Protein AF-A0A6V7U7X3-F1 (afdb_monomer)

Sequence (194 aa):
MLEFFYTGMVSDDKMQSHVDDIFAISHKYQVEVLKCLCERFMCSNIDDESMVKCCEIINLYGAPTLEKGEVIISDATPECVRAMLEFFYSGMVSDDKMKIHVYDIFAIAHKYQVEMLKYLCERFMSRNIDDKNIIKCCGIIDLYGTTTLEKACINYIQANRRNFLKSKEWKKIKNNYSSLVPRFLEPIIERLNK

InterPro domains:
  IPR000210 BTB/POZ domain [PF00651] (1-45)
  IPR000210 BTB/POZ domain [PF00651] (70-128)
  IPR011333 SKP1/BTB/POZ domain superfamily [G3DSA:3.30.710.10] (1-64)
  IPR011333 SKP1/BTB/POZ domain superfamily [G3DSA:3.30.710.10] (65-130)
  IPR011333 SKP1/BTB/POZ domain superfamily [SSF54695] (1-46)
  IPR011333 SKP1/BTB/POZ domain superfamily [SSF54695] (67-129)

Mean predicted aligned error: 11.1 Å

Solvent-accessible surface area (backbone atoms only — not comparable to full-atom values): 11168 Å² total; per-residue (Å²): 107,71,57,36,76,75,69,74,5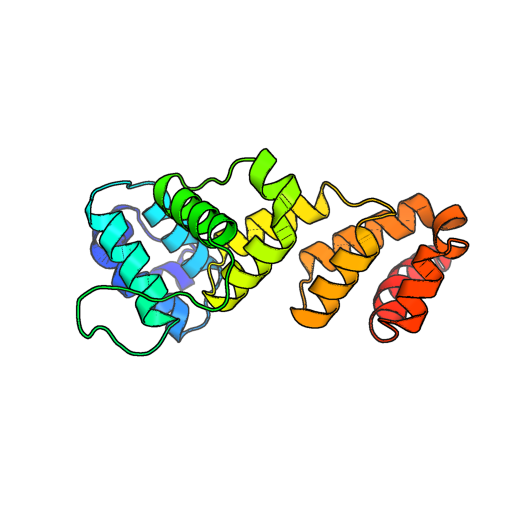0,78,59,68,73,55,45,77,75,36,38,66,62,52,34,54,50,20,60,76,68,68,36,62,70,56,34,36,50,38,53,52,51,51,25,69,57,75,48,85,64,46,58,52,52,53,50,47,52,51,51,74,62,48,84,85,66,75,86,80,84,55,85,87,72,85,89,56,55,71,69,40,54,50,46,53,50,42,24,54,64,60,59,46,66,59,65,71,55,43,74,77,38,32,69,59,39,30,52,50,19,58,67,60,59,37,58,56,56,30,51,51,34,41,53,52,51,47,73,65,71,42,85,84,47,47,61,56,52,50,51,49,32,72,75,68,64,42,66,69,41,47,54,36,50,38,53,52,47,64,77,42,39,86,60,44,72,72,35,72,58,44,54,49,41,50,72,76,38,56,82,50,47,59,71,51,43,51,68,53,52,58,64,70,79,105

Nearest PDB structures (foldseek):
  4j8z-assembly1_A  TM=8.791E-01  e=8.495E-05  Homo sapiens
  8dwv-assembly1_E  TM=8.719E-01  e=8.495E-05  Homo sapiens
  8dwu-assembly1_J  TM=8.546E-01  e=1.380E-04  Homo sapiens
  8dws-assembly1_A  TM=8.492E-01  e=1.758E-04  Homo sapiens
  8dws-assembly1_D  TM=8.682E-01  e=4.013E-02  Homo sapiens

pLDDT: mean 75.08, std 12.52, range [38.53, 90.0]

Radius of gyration: 19.56 Å; Cα contacts (8 Å, |Δi|>4): 161; chains: 1; bounding box: 47×33×60 Å

Secondary structure (DSSP, 8-state):
-HHHHHHS---HHHHHHHHHHHHHHHHHTT-HHHHHHHHHHHHHS-STHHHHHHHHHHHHHS-S--SSS-----SS-HHHHHHHHHHHHHS---HHHHHHHHHHHHHHHHHTT-HHHHHHHHHHHHHS--TTTHHHHHHHHHHH--HHHHHHHHHHHHHHHHHHTTSHHHHHHHHH-TTHHHHHHHHHHHHH--

Organism: Meloidogyne enterolobii (NCBI:txid390850)

Foldseek 3Di:
DVCCVVPVDDDLVCLVPCLVVQCVVCVVVVVLSSNLVSLVSQLVPQDPCLVVVVVVLLPVLDDDDPPPSDDDDPPADPLLVVQVVVCSRHVDGDPVSLVVCLLRNLVVCVSSVVSSSVVVSLVSCLVDDDLVCLLVLLVCCVVPVDPSNLVSSLVVCLVVVVPNCVDVSVVSCCVVPVVSVCVSCVVVVVVVVD

Structure (mmCIF, N/CA/C/O backbone):
data_AF-A0A6V7U7X3-F1
#
_entry.id   AF-A0A6V7U7X3-F1
#
loop_
_atom_site.group_PDB
_atom_site.id
_atom_site.type_symbol
_atom_site.label_atom_id
_atom_site.label_alt_id
_atom_site.label_comp_id
_atom_site.label_asym_id
_atom_site.label_entity_id
_atom_site.label_seq_id
_atom_site.pdbx_PDB_ins_code
_atom_site.Cartn_x
_atom_site.Cartn_y
_atom_site.Cartn_z
_atom_site.occupancy
_atom_site.B_iso_or_equiv
_atom_site.auth_seq_id
_atom_site.auth_comp_id
_atom_site.auth_asym_id
_atom_site.auth_atom_id
_atom_site.pdbx_PDB_model_num
ATOM 1 N N . MET A 1 1 ? -25.555 8.486 7.785 1.00 63.69 1 MET A N 1
ATOM 2 C CA . MET A 1 1 ? -25.329 7.807 6.486 1.00 63.69 1 MET A CA 1
ATOM 3 C C . MET A 1 1 ? -26.019 8.527 5.324 1.00 63.69 1 MET A C 1
ATOM 5 O O . MET A 1 1 ? -25.303 8.970 4.442 1.00 63.69 1 MET A O 1
ATOM 9 N N . LEU A 1 2 ? -27.350 8.725 5.331 1.00 64.38 2 LEU A N 1
ATOM 10 C CA . LEU A 1 2 ? -28.036 9.522 4.291 1.00 64.38 2 LEU A CA 1
ATOM 11 C C . LEU A 1 2 ? -27.421 10.918 4.130 1.00 64.38 2 LEU A C 1
ATOM 13 O O . LEU A 1 2 ? -27.088 11.314 3.026 1.00 64.38 2 LEU A O 1
ATOM 17 N N . GLU A 1 3 ? -27.187 11.617 5.238 1.00 69.12 3 GLU A N 1
ATOM 18 C CA . GLU A 1 3 ? -26.517 12.920 5.235 1.00 69.12 3 GLU A CA 1
ATOM 19 C C . GLU A 1 3 ? -25.160 12.889 4.524 1.00 69.12 3 GLU A C 1
ATOM 21 O O . GLU A 1 3 ? -24.972 13.661 3.600 1.00 69.12 3 GLU A O 1
ATOM 26 N N . PHE A 1 4 ? -24.280 11.933 4.841 1.00 69.94 4 PHE A N 1
ATOM 27 C CA . PHE A 1 4 ? -23.004 11.763 4.136 1.00 69.94 4 PHE A CA 1
ATOM 28 C C . PHE A 1 4 ? -23.184 11.529 2.627 1.00 69.94 4 PHE A C 1
ATOM 30 O O . PHE A 1 4 ? -22.440 12.093 1.832 1.00 69.94 4 PHE A O 1
ATOM 37 N N . PHE A 1 5 ? -24.188 10.752 2.209 1.00 69.19 5 PHE A N 1
ATOM 38 C CA . PHE A 1 5 ? -24.479 10.547 0.784 1.00 69.19 5 PHE A CA 1
ATOM 39 C C . PHE A 1 5 ? -25.021 11.801 0.082 1.00 69.19 5 PHE A C 1
ATOM 41 O O . PHE A 1 5 ? -24.808 11.954 -1.118 1.00 69.19 5 PHE A O 1
ATOM 48 N N . TYR A 1 6 ? -25.696 12.696 0.807 1.00 67.50 6 TYR A N 1
ATOM 49 C CA . TYR A 1 6 ? -26.249 13.936 0.253 1.00 67.50 6 TYR A CA 1
ATOM 50 C C . TYR A 1 6 ? -25.283 15.124 0.314 1.00 67.50 6 TYR A C 1
ATOM 52 O O . TYR A 1 6 ? -25.307 15.970 -0.576 1.00 67.50 6 TYR A O 1
ATOM 60 N N . THR A 1 7 ? -24.450 15.216 1.350 1.00 72.25 7 THR A N 1
ATOM 61 C CA . THR A 1 7 ? -23.598 16.386 1.624 1.00 72.25 7 THR A CA 1
ATOM 62 C C . THR A 1 7 ? -22.109 16.097 1.448 1.00 72.25 7 THR A C 1
ATOM 64 O O . THR A 1 7 ? -21.315 17.029 1.368 1.00 72.25 7 THR A O 1
ATOM 67 N N . GLY A 1 8 ? -21.709 14.822 1.413 1.00 65.81 8 GLY A N 1
ATOM 68 C CA . GLY A 1 8 ? -20.307 14.404 1.441 1.00 65.81 8 GLY A CA 1
ATOM 69 C C . GLY A 1 8 ? -19.611 14.622 2.789 1.00 65.81 8 GLY A C 1
ATOM 70 O O . GLY A 1 8 ? -18.411 14.379 2.890 1.00 65.81 8 GLY A O 1
ATOM 71 N N . MET A 1 9 ? -20.325 15.084 3.824 1.00 68.00 9 MET A N 1
ATOM 72 C CA . MET A 1 9 ? -19.759 15.420 5.134 1.00 68.00 9 MET A CA 1
ATOM 73 C C . MET A 1 9 ? -20.633 14.872 6.269 1.00 68.00 9 MET A C 1
ATOM 75 O O . MET A 1 9 ? -21.842 14.695 6.124 1.00 68.00 9 MET A O 1
ATOM 79 N N . VAL A 1 10 ? -20.015 14.604 7.416 1.00 73.06 10 VAL A N 1
ATOM 80 C CA . VAL A 1 10 ? -20.704 14.309 8.679 1.00 73.06 10 VAL A CA 1
ATOM 81 C C . VAL A 1 10 ? -20.338 15.425 9.649 1.00 73.06 10 VAL A C 1
ATOM 83 O O . VAL A 1 10 ? -19.163 15.759 9.756 1.00 73.06 10 VAL A O 1
ATOM 86 N N . SER A 1 11 ? -21.328 16.026 10.310 1.00 75.75 11 SER A N 1
ATOM 87 C CA . SER A 1 11 ? -21.095 17.071 11.314 1.00 75.75 11 SER A CA 1
ATOM 88 C C . SER A 1 11 ? -20.328 16.523 12.518 1.00 75.75 11 SER A C 1
ATOM 90 O O . SER A 1 11 ? -20.616 15.411 12.966 1.00 75.75 11 SER A O 1
ATOM 92 N N . ASP A 1 12 ? -19.427 17.327 13.085 1.00 71.44 12 ASP A N 1
ATOM 93 C CA . ASP A 1 12 ? -18.596 16.924 14.227 1.00 71.44 12 ASP A CA 1
ATOM 94 C C . ASP A 1 12 ? -19.439 16.476 15.435 1.00 71.44 12 ASP A C 1
ATOM 96 O O . ASP A 1 12 ? -19.126 15.456 16.041 1.00 71.44 12 ASP A O 1
ATOM 100 N N . ASP A 1 13 ? -20.579 17.123 15.714 1.00 74.44 13 ASP A N 1
ATOM 101 C CA . ASP A 1 13 ? -21.501 16.728 16.797 1.00 74.44 13 ASP A CA 1
ATOM 102 C C . ASP A 1 13 ? -22.051 15.298 16.640 1.00 74.44 13 ASP A C 1
ATOM 104 O O . ASP A 1 13 ? -22.206 14.549 17.610 1.00 74.44 13 ASP A O 1
ATOM 108 N N . LYS A 1 14 ? -22.346 14.894 15.398 1.00 74.00 14 LYS A N 1
ATOM 109 C CA . LYS A 1 14 ? -22.842 13.544 15.082 1.00 74.00 14 LYS A CA 1
ATOM 110 C C . LYS A 1 14 ? -21.724 12.520 15.137 1.00 74.00 14 LYS A C 1
ATOM 112 O O . LYS A 1 14 ? -21.967 11.377 15.509 1.00 74.00 14 LYS A O 1
ATOM 117 N N . MET A 1 15 ? -20.511 12.927 14.779 1.00 73.75 15 MET A N 1
ATOM 118 C CA . MET A 1 15 ? -19.351 12.063 14.908 1.00 73.75 15 MET A CA 1
ATOM 119 C C . MET A 1 15 ? -18.996 11.855 16.387 1.00 73.75 15 MET A C 1
ATOM 121 O O . MET A 1 15 ? -18.756 10.728 16.792 1.00 73.75 15 MET A O 1
ATOM 125 N N . GLN A 1 16 ? -19.092 12.885 17.230 1.00 71.12 16 GLN A N 1
ATOM 126 C CA . GLN A 1 16 ? -18.838 12.773 18.672 1.00 71.12 16 GLN A CA 1
ATOM 127 C C . GLN A 1 16 ? -19.795 11.794 19.372 1.00 71.12 16 GLN A C 1
ATOM 129 O O . GLN A 1 16 ? -19.390 11.106 20.301 1.00 71.12 16 GLN A O 1
ATOM 134 N N . SER A 1 17 ? -21.055 11.731 18.933 1.00 72.88 17 SER A N 1
ATOM 135 C CA . SER A 1 17 ? -22.114 10.944 19.583 1.00 72.88 17 SER A CA 1
ATOM 136 C C . SER A 1 17 ? -22.348 9.557 18.978 1.00 72.88 17 SER A C 1
ATOM 138 O O . SER A 1 17 ? -22.838 8.675 19.675 1.00 72.88 17 SER A O 1
ATOM 140 N N . HIS A 1 18 ? -22.023 9.357 17.697 1.00 75.75 18 HIS A N 1
ATOM 141 C CA . HIS A 1 18 ? -22.386 8.145 16.953 1.00 75.75 18 HIS A CA 1
ATOM 142 C C . HIS A 1 18 ? -21.241 7.578 16.102 1.00 75.75 18 HIS A C 1
ATOM 144 O O . HIS A 1 18 ? -21.505 6.876 15.124 1.00 75.75 18 HIS A O 1
ATOM 150 N N . VAL A 1 19 ? -19.972 7.879 16.410 1.00 72.94 19 VAL A N 1
ATOM 151 C CA . VAL A 1 19 ? -18.838 7.376 15.608 1.00 72.94 19 VAL A CA 1
ATOM 152 C C . VAL A 1 19 ? -18.860 5.854 15.466 1.00 72.94 19 VAL A C 1
ATOM 154 O O . VAL A 1 19 ? -18.623 5.374 14.361 1.00 72.94 19 VAL A O 1
ATOM 157 N N . ASP A 1 20 ? -19.233 5.111 16.509 1.00 66.25 20 ASP A N 1
ATOM 158 C CA . ASP A 1 20 ? -19.225 3.642 16.494 1.00 66.25 20 ASP A CA 1
ATOM 159 C C . ASP A 1 20 ? -20.316 3.080 15.572 1.00 66.25 20 ASP A C 1
ATOM 161 O O . ASP A 1 20 ? -20.044 2.234 14.717 1.00 66.25 20 ASP A O 1
ATOM 165 N N . ASP A 1 21 ? -21.535 3.628 15.642 1.00 73.06 21 ASP A N 1
ATOM 166 C CA . ASP A 1 21 ? -22.635 3.276 14.737 1.00 73.06 21 ASP A CA 1
ATOM 167 C C . ASP A 1 21 ? -22.289 3.618 13.281 1.00 73.06 21 ASP A C 1
ATOM 169 O O . ASP A 1 21 ? -22.523 2.831 12.358 1.00 73.06 21 ASP A O 1
ATOM 173 N N . ILE A 1 22 ? -21.717 4.805 13.054 1.00 74.56 22 ILE A N 1
ATOM 174 C CA . ILE A 1 22 ? -21.320 5.270 11.722 1.00 74.56 22 ILE A CA 1
ATOM 175 C C . ILE A 1 22 ? -20.191 4.390 11.181 1.00 74.56 22 ILE A C 1
ATOM 177 O O . ILE A 1 22 ? -20.232 4.021 10.005 1.00 74.56 22 ILE A O 1
ATOM 181 N N . PHE A 1 23 ? -19.232 4.002 12.020 1.00 72.69 23 PHE A N 1
ATOM 182 C CA . PHE A 1 23 ? -18.130 3.119 11.661 1.00 72.69 23 PHE A CA 1
ATOM 183 C C . PHE A 1 23 ? -18.632 1.709 11.332 1.00 72.69 23 PHE A C 1
ATOM 185 O O . PHE A 1 23 ? -18.333 1.195 10.251 1.00 72.69 23 PHE A O 1
ATOM 192 N N . ALA A 1 24 ? -19.486 1.119 12.171 1.00 67.81 24 ALA A N 1
ATOM 193 C CA . ALA A 1 24 ? -20.095 -0.189 11.928 1.00 67.81 24 ALA A CA 1
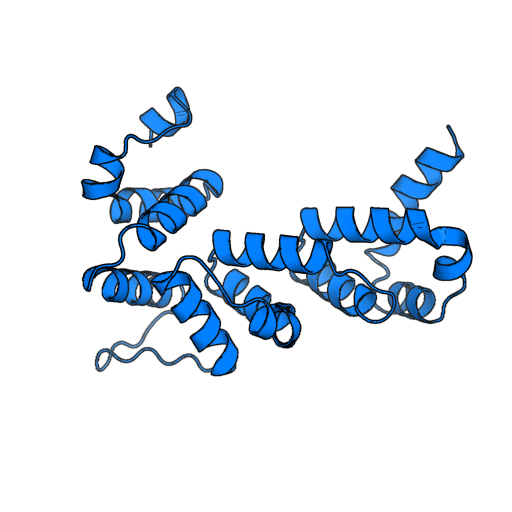ATOM 194 C C . ALA A 1 24 ? -20.914 -0.208 10.626 1.00 67.81 24 ALA A C 1
ATOM 196 O O . 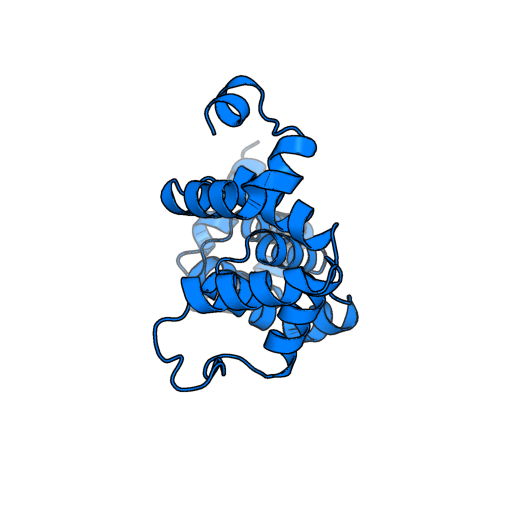ALA A 1 24 ? -20.807 -1.132 9.813 1.00 67.81 24 ALA A O 1
ATOM 197 N N . ILE A 1 25 ? -21.693 0.846 10.374 1.00 71.81 25 ILE A N 1
ATOM 198 C CA . ILE A 1 25 ? -22.440 1.018 9.126 1.00 71.81 25 ILE A CA 1
ATOM 199 C C . ILE A 1 25 ? -21.482 1.199 7.942 1.00 71.81 25 ILE A C 1
ATOM 201 O O . ILE A 1 25 ? -21.682 0.573 6.902 1.00 71.81 25 ILE A O 1
ATOM 205 N N . SER A 1 26 ? -20.429 2.009 8.075 1.00 73.81 26 SER A N 1
ATOM 206 C CA . SER A 1 26 ? -19.436 2.200 7.010 1.00 73.81 26 SER A CA 1
ATOM 207 C C . SER A 1 26 ? -18.803 0.874 6.596 1.00 73.81 26 SER A C 1
ATOM 209 O O . SER A 1 26 ? -18.637 0.619 5.404 1.00 73.81 26 SER A O 1
ATOM 211 N N . HIS A 1 27 ? -18.555 -0.010 7.565 1.00 69.00 27 HIS A N 1
ATOM 212 C CA . HIS A 1 27 ? -18.006 -1.328 7.315 1.00 69.00 27 HIS A CA 1
ATOM 213 C C . HIS A 1 27 ? -19.028 -2.261 6.652 1.00 69.00 27 HIS A C 1
ATOM 215 O O . HIS A 1 27 ? -18.726 -2.887 5.635 1.00 69.00 27 HIS A O 1
ATOM 221 N N . LYS A 1 28 ? -20.272 -2.279 7.151 1.00 74.94 28 LYS A N 1
ATOM 222 C CA . LYS A 1 28 ? -21.376 -3.063 6.570 1.00 74.94 28 LYS A CA 1
ATOM 223 C C . LYS A 1 28 ? -21.613 -2.746 5.092 1.00 74.94 28 LYS A C 1
ATOM 225 O O . LYS A 1 28 ? -21.930 -3.648 4.323 1.00 74.94 28 LYS A O 1
ATOM 230 N N . TYR A 1 29 ? -21.467 -1.482 4.704 1.00 75.50 29 TYR A N 1
ATOM 231 C CA . TYR A 1 29 ? -21.688 -1.022 3.331 1.00 75.50 29 TYR A CA 1
ATOM 232 C C . TYR A 1 29 ? -20.391 -0.781 2.540 1.00 75.50 29 TYR A C 1
ATOM 234 O O . TYR A 1 29 ? -20.466 -0.255 1.433 1.00 75.50 29 TYR A O 1
ATOM 242 N N . GLN A 1 30 ? -19.225 -1.171 3.073 1.00 74.25 30 GLN A N 1
ATOM 243 C CA . GLN A 1 30 ? -17.911 -1.046 2.417 1.00 74.25 30 GLN A CA 1
ATOM 244 C C . GLN A 1 30 ? -17.614 0.380 1.904 1.00 74.25 30 GLN A C 1
ATOM 246 O O . GLN A 1 30 ? -17.066 0.581 0.822 1.00 74.25 30 GLN A O 1
ATOM 251 N N . VAL A 1 31 ? -17.995 1.400 2.682 1.00 77.19 31 VAL A N 1
ATOM 252 C CA . VAL A 1 31 ? -17.786 2.814 2.334 1.0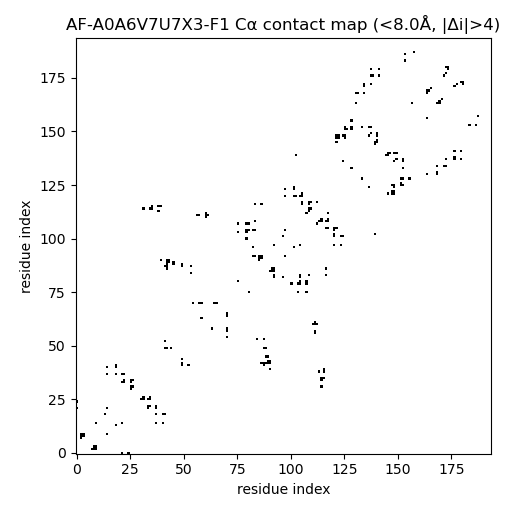0 77.19 31 VAL A CA 1
ATOM 253 C C . VAL A 1 31 ? -16.443 3.284 2.897 1.00 77.19 31 VAL A C 1
ATOM 255 O O . VAL A 1 31 ? -16.380 3.854 3.987 1.00 77.19 31 VAL A O 1
ATOM 258 N N . GLU A 1 32 ? -15.364 3.064 2.142 1.00 70.00 32 GLU A N 1
ATOM 259 C CA . GLU A 1 32 ? -13.977 3.358 2.557 1.00 70.00 32 GLU A CA 1
ATOM 260 C C . GLU A 1 32 ? -13.771 4.805 3.032 1.00 70.00 32 GLU A C 1
ATOM 262 O O . GLU A 1 32 ? -13.120 5.048 4.046 1.00 70.00 32 GLU A O 1
ATOM 267 N N . VAL A 1 33 ? -14.366 5.781 2.340 1.00 69.50 33 VAL A N 1
ATOM 268 C CA . VAL A 1 33 ? -14.206 7.208 2.674 1.00 69.50 33 VAL A CA 1
ATOM 269 C C . VAL A 1 33 ? -14.789 7.532 4.051 1.00 69.50 33 VAL A C 1
ATOM 271 O O . VAL A 1 33 ? -14.184 8.270 4.827 1.00 69.50 33 VAL A O 1
ATOM 274 N N . LEU A 1 34 ? -15.953 6.960 4.369 1.00 72.69 34 LEU A N 1
ATOM 275 C CA . LEU A 1 34 ? -16.613 7.163 5.657 1.00 72.69 34 LEU A CA 1
ATOM 276 C C . LEU A 1 34 ? -15.846 6.450 6.773 1.00 72.69 34 LEU A C 1
ATOM 278 O O . LEU A 1 34 ? -15.672 7.009 7.852 1.00 72.69 34 LEU A O 1
ATOM 282 N N . LYS A 1 35 ? -15.314 5.262 6.476 1.00 70.81 35 LYS A N 1
ATOM 283 C CA . LYS A 1 35 ? -14.455 4.503 7.382 1.00 70.81 35 LYS A CA 1
ATOM 284 C C . LYS A 1 35 ? -13.196 5.288 7.754 1.00 70.81 35 LYS A C 1
ATOM 286 O O . LYS A 1 35 ? -12.924 5.486 8.933 1.00 70.81 35 LYS A O 1
ATOM 291 N N . CYS A 1 36 ? -12.499 5.836 6.760 1.00 66.50 36 CYS A N 1
ATOM 292 C CA . CYS A 1 36 ? -11.324 6.683 6.962 1.00 66.50 36 CYS A CA 1
ATOM 293 C C . CYS A 1 36 ? -11.645 7.961 7.764 1.00 66.50 36 CYS A C 1
ATOM 295 O O . CYS A 1 36 ? -10.820 8.412 8.561 1.00 66.50 36 CYS A O 1
ATOM 297 N N . LEU A 1 37 ? -12.835 8.545 7.576 1.00 71.19 37 LEU A N 1
ATOM 298 C CA . LEU A 1 37 ? -13.286 9.720 8.328 1.00 71.19 37 LEU A CA 1
ATOM 299 C C . LEU A 1 37 ? -13.526 9.387 9.808 1.00 71.19 37 LEU A C 1
ATOM 301 O O . LEU A 1 37 ? -13.067 10.125 10.678 1.00 71.19 37 LEU A O 1
ATOM 305 N N . CYS A 1 38 ? -14.195 8.267 10.088 1.00 70.88 38 CYS A N 1
ATOM 306 C CA . CYS A 1 38 ? -14.396 7.765 11.445 1.00 70.88 38 CYS A CA 1
ATOM 307 C C . CYS A 1 38 ? -13.060 7.443 12.123 1.00 70.88 38 CYS A C 1
ATOM 309 O O . CYS A 1 38 ? -12.826 7.902 13.234 1.00 70.88 38 CYS A O 1
ATOM 311 N N . GLU A 1 39 ? -12.152 6.739 11.439 1.00 69.56 39 GLU A N 1
ATOM 312 C CA . GLU A 1 39 ? -10.802 6.451 11.948 1.00 69.56 39 GLU A CA 1
ATOM 313 C C . GLU A 1 39 ? -10.050 7.736 12.308 1.00 69.56 39 GLU A C 1
ATOM 315 O O . GLU A 1 39 ? -9.474 7.846 13.387 1.00 69.56 39 GLU A O 1
ATOM 320 N N . ARG A 1 40 ? -10.111 8.757 11.448 1.00 68.69 40 ARG A N 1
ATOM 321 C CA . ARG A 1 40 ? -9.462 10.047 11.701 1.00 68.69 40 ARG A CA 1
ATOM 322 C C . ARG A 1 40 ? -10.058 10.786 12.898 1.00 68.69 40 ARG A C 1
ATOM 324 O O . ARG A 1 40 ? -9.313 11.427 13.640 1.00 68.69 40 ARG A O 1
ATOM 331 N N . PHE A 1 41 ? -11.375 10.723 13.064 1.00 70.69 41 PHE A N 1
ATOM 332 C CA . PHE A 1 41 ? -12.056 11.328 14.202 1.00 70.69 41 PHE A CA 1
ATOM 333 C C . PHE A 1 41 ? -11.690 10.615 15.509 1.00 70.69 41 PHE A C 1
ATOM 335 O O . PHE A 1 41 ? -11.330 11.280 16.478 1.00 70.69 41 PHE A O 1
ATOM 342 N N . MET A 1 42 ? -11.672 9.277 15.503 1.00 66.94 42 MET A N 1
ATOM 343 C CA . MET A 1 42 ? -11.224 8.464 16.640 1.00 66.94 42 MET A CA 1
ATOM 344 C C . MET A 1 42 ? -9.779 8.790 17.033 1.00 66.94 42 MET A C 1
ATOM 346 O O . MET A 1 42 ? -9.506 9.031 18.199 1.00 66.94 42 MET A O 1
ATOM 350 N N . CYS A 1 43 ? -8.867 8.915 16.067 1.00 61.69 43 CYS A N 1
ATOM 351 C CA . CYS A 1 43 ? -7.478 9.290 16.349 1.00 61.69 43 CYS A CA 1
ATOM 352 C C . CYS A 1 43 ? -7.296 10.736 16.850 1.00 61.69 43 CYS A C 1
ATOM 354 O O . CYS A 1 43 ? -6.224 11.066 17.349 1.00 61.69 43 CYS A O 1
ATOM 356 N N . SER A 1 44 ? -8.287 11.617 16.668 1.00 60.69 44 SER A N 1
ATOM 357 C CA . SER A 1 44 ? -8.200 13.032 17.070 1.00 60.69 44 SER A CA 1
ATOM 358 C C . SER A 1 44 ? -8.748 13.288 18.481 1.00 60.69 44 SER A C 1
ATOM 360 O O . SER A 1 44 ? -8.349 14.266 19.109 1.00 60.69 44 SER A O 1
ATOM 362 N N . ASN A 1 45 ? -9.620 12.410 18.989 1.00 58.06 45 ASN A N 1
ATOM 363 C CA . ASN A 1 45 ? -10.204 12.468 20.330 1.00 58.06 45 ASN A CA 1
ATOM 364 C C . ASN A 1 45 ? -9.616 11.338 21.186 1.00 58.06 45 ASN A C 1
ATOM 366 O O . ASN A 1 45 ? -10.219 10.285 21.326 1.00 58.06 45 ASN A O 1
ATOM 370 N N . ILE A 1 46 ? -8.403 11.556 21.698 1.00 54.59 46 ILE A N 1
ATOM 371 C CA . ILE A 1 46 ? -7.625 10.561 22.446 1.00 54.59 46 ILE A CA 1
ATOM 372 C C . ILE A 1 46 ? -8.020 10.623 23.927 1.00 54.59 46 ILE A C 1
ATOM 374 O O . ILE A 1 46 ? -7.453 11.390 24.705 1.00 54.59 46 ILE A O 1
ATOM 378 N N . ASP A 1 47 ? -9.010 9.833 24.314 1.00 52.94 47 ASP A N 1
ATOM 379 C CA . ASP A 1 47 ? -9.433 9.581 25.694 1.00 52.94 47 ASP A CA 1
ATOM 380 C C . ASP A 1 47 ? -9.333 8.081 26.042 1.00 52.94 47 ASP A C 1
ATOM 382 O O . ASP A 1 47 ? -9.104 7.249 25.167 1.00 52.94 47 ASP A O 1
ATOM 386 N N . ASP A 1 48 ? -9.478 7.700 27.319 1.00 47.12 48 ASP A N 1
ATOM 387 C CA . ASP A 1 48 ? -9.415 6.289 27.762 1.00 47.12 48 ASP A CA 1
ATOM 388 C C . ASP A 1 48 ? -10.446 5.381 27.042 1.00 47.12 48 ASP A C 1
ATOM 390 O O . ASP A 1 48 ? -10.278 4.163 26.973 1.00 47.12 48 ASP A O 1
ATOM 394 N N . GLU A 1 49 ? -11.481 5.960 26.426 1.00 50.38 49 GLU A N 1
ATOM 395 C CA . GLU A 1 49 ? -12.452 5.282 25.557 1.00 50.38 49 GLU A CA 1
ATOM 396 C C . GLU A 1 49 ? -11.843 4.847 24.201 1.00 50.38 49 GLU A C 1
ATOM 398 O O . GLU A 1 49 ? -12.253 3.849 23.604 1.00 50.38 49 GLU A O 1
ATOM 403 N N . SER A 1 50 ? -10.775 5.506 23.743 1.00 51.16 50 SER A N 1
ATOM 404 C CA . SER A 1 50 ? -10.014 5.144 22.535 1.00 51.16 50 SER A CA 1
ATOM 405 C C . SER A 1 50 ? -9.327 3.773 22.642 1.00 51.16 50 SER A C 1
ATOM 407 O O . SER A 1 50 ? -9.141 3.083 21.636 1.00 51.16 50 SER A O 1
ATOM 409 N N . MET A 1 51 ? -9.011 3.324 23.863 1.00 46.16 51 MET A N 1
ATOM 410 C CA . MET A 1 51 ? -8.547 1.958 24.152 1.00 46.16 51 MET A CA 1
ATOM 411 C C . MET A 1 51 ? -9.634 0.908 23.896 1.00 46.16 51 MET A C 1
ATOM 413 O O . MET A 1 51 ? -9.343 -0.169 23.366 1.00 46.16 51 MET A O 1
ATOM 417 N N . VAL A 1 52 ? -10.888 1.231 24.229 1.00 51.72 52 VAL A N 1
ATOM 418 C CA . VAL A 1 52 ? -12.051 0.370 23.966 1.00 51.72 52 VAL A CA 1
ATOM 419 C C . VAL A 1 52 ? -12.284 0.269 22.461 1.00 51.72 52 VAL A C 1
ATOM 421 O O . VAL A 1 52 ? -12.428 -0.840 21.960 1.00 51.72 52 VAL A O 1
ATOM 424 N N . LYS A 1 53 ? -12.162 1.377 21.718 1.00 51.09 53 LYS A N 1
ATOM 425 C CA . LYS A 1 53 ? -12.271 1.408 20.245 1.00 51.09 53 LYS A CA 1
ATOM 426 C C . LYS A 1 53 ? -11.180 0.589 19.542 1.00 51.09 53 LYS A C 1
ATOM 428 O O . LYS A 1 53 ? -11.462 -0.114 18.573 1.00 51.09 53 LYS A O 1
ATOM 433 N N . CYS A 1 54 ? -9.946 0.591 20.060 1.00 53.19 54 CYS A N 1
ATOM 434 C CA . CYS A 1 54 ? -8.884 -0.313 19.592 1.00 53.19 54 CYS A CA 1
ATOM 435 C C . CYS A 1 54 ? -9.249 -1.783 19.816 1.00 53.19 54 CYS A C 1
ATOM 437 O O . CYS A 1 54 ? -9.085 -2.608 18.917 1.00 53.19 54 CYS A O 1
ATOM 439 N N . CYS A 1 55 ? -9.754 -2.107 21.010 1.00 49.62 55 CYS A N 1
ATOM 440 C CA . CYS A 1 55 ? -10.209 -3.453 21.335 1.00 49.62 55 CYS A CA 1
ATOM 441 C C . CYS A 1 55 ? -11.411 -3.858 20.477 1.00 49.62 55 CYS A C 1
ATOM 443 O O . CYS A 1 55 ? -11.462 -4.998 20.043 1.00 49.62 55 CYS A O 1
ATOM 445 N N . GLU A 1 56 ? -12.339 -2.953 20.168 1.00 52.59 56 GLU A N 1
ATOM 446 C CA . GLU A 1 56 ? -13.497 -3.213 19.308 1.00 52.59 56 GLU A CA 1
ATOM 447 C C . GLU A 1 56 ? -13.110 -3.446 17.852 1.00 52.59 56 GLU A C 1
ATOM 449 O O . GLU A 1 56 ? -13.595 -4.407 17.265 1.00 52.59 56 GLU A O 1
ATOM 454 N N . ILE A 1 57 ? -12.200 -2.650 17.278 1.00 54.44 57 ILE A N 1
ATOM 455 C CA . ILE A 1 57 ? -11.658 -2.900 15.933 1.00 54.44 57 ILE A CA 1
ATOM 456 C C . ILE A 1 57 ? -10.968 -4.268 15.913 1.00 54.44 57 ILE A C 1
ATOM 458 O O . ILE A 1 57 ? -11.269 -5.108 15.068 1.00 54.44 57 ILE A O 1
ATOM 462 N N . ILE A 1 58 ? -10.092 -4.545 16.876 1.00 56.03 58 ILE A N 1
ATOM 463 C CA . ILE A 1 58 ? -9.394 -5.833 16.949 1.00 56.03 58 ILE A CA 1
ATOM 464 C C . ILE A 1 58 ? -10.389 -7.001 17.162 1.00 56.03 58 ILE A C 1
ATOM 466 O O . ILE A 1 58 ? -10.246 -8.033 16.507 1.00 56.03 58 ILE A O 1
ATOM 470 N N . ASN A 1 59 ? -11.432 -6.831 17.984 1.00 53.16 59 ASN A N 1
ATOM 471 C CA . ASN A 1 59 ? -12.490 -7.822 18.234 1.00 53.16 59 ASN A CA 1
ATOM 472 C C . ASN A 1 59 ? -13.424 -8.032 17.026 1.00 53.16 59 ASN A C 1
ATOM 474 O O . ASN A 1 59 ? -13.881 -9.150 16.798 1.00 53.16 59 ASN A O 1
ATOM 478 N N . LEU A 1 60 ? -13.713 -6.987 16.243 1.00 52.72 60 LEU A N 1
ATOM 479 C CA . LEU A 1 60 ? -14.552 -7.051 15.036 1.00 52.72 60 LEU A CA 1
ATOM 480 C C . LEU A 1 60 ? -13.870 -7.820 13.900 1.00 52.72 60 LEU A C 1
ATOM 482 O O . LEU A 1 60 ? -14.548 -8.504 13.134 1.00 52.72 60 LEU A O 1
ATOM 486 N N . TYR A 1 61 ? -12.543 -7.722 13.791 1.00 54.34 61 TYR A N 1
ATOM 487 C CA . TYR A 1 61 ? -11.772 -8.350 12.713 1.00 54.34 61 TYR A CA 1
ATOM 488 C C . TYR A 1 61 ? -11.060 -9.654 13.128 1.00 54.34 61 TYR A C 1
ATOM 490 O O . TYR A 1 61 ? -10.577 -10.378 12.256 1.00 54.34 61 TYR A O 1
ATOM 498 N N . GLY A 1 62 ? -11.016 -9.990 14.423 1.00 44.88 62 GLY A N 1
ATOM 499 C CA . GLY A 1 62 ? -10.448 -11.234 14.955 1.00 44.88 62 GLY A CA 1
ATOM 500 C C . GLY A 1 62 ? -11.433 -11.999 15.845 1.00 44.88 62 GLY A C 1
ATOM 501 O O . GLY A 1 62 ? -11.496 -11.770 17.046 1.00 44.88 62 GLY A O 1
ATOM 502 N N . ALA A 1 63 ? -12.194 -12.939 15.282 1.00 42.06 63 ALA A N 1
ATOM 503 C CA . ALA A 1 63 ? -13.029 -13.856 16.069 1.00 42.06 63 ALA A CA 1
ATOM 504 C C . ALA A 1 63 ? -12.216 -15.060 16.605 1.00 42.06 63 ALA A C 1
ATOM 506 O O . ALA A 1 63 ? -11.237 -15.449 15.967 1.00 42.06 63 ALA A O 1
ATOM 507 N N . PRO A 1 64 ? -12.704 -15.805 17.618 1.00 49.31 64 PRO A N 1
ATOM 508 C CA . PRO A 1 64 ? -13.315 -15.363 18.868 1.00 49.31 64 PRO A CA 1
ATOM 509 C C . PRO A 1 64 ? -1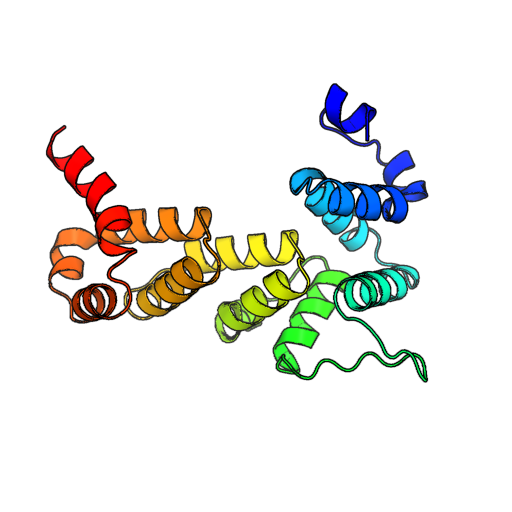2.637 -16.070 20.059 1.00 49.31 64 PRO A C 1
ATOM 511 O O . PRO A 1 64 ? -12.736 -17.282 20.162 1.00 49.31 64 PRO A O 1
ATOM 514 N N . THR A 1 65 ? -12.036 -15.359 21.008 1.00 38.53 65 THR A N 1
ATOM 515 C CA . THR A 1 65 ? -11.970 -15.855 22.400 1.00 38.53 65 THR A CA 1
ATOM 516 C C . THR A 1 65 ? -11.564 -14.716 23.320 1.00 38.53 65 THR A C 1
ATOM 518 O O . THR A 1 65 ? -10.409 -14.586 23.711 1.00 38.53 65 THR A O 1
ATOM 521 N N . LEU A 1 66 ? -12.546 -13.908 23.721 1.00 47.53 66 LEU A N 1
ATOM 522 C CA . LEU A 1 66 ? -12.513 -13.332 25.058 1.00 47.53 66 LEU A CA 1
ATOM 523 C C . LEU A 1 66 ? -12.903 -14.447 26.028 1.00 47.53 66 LEU A C 1
ATOM 525 O O . LEU A 1 66 ? -14.072 -14.592 26.366 1.00 47.53 66 LEU A O 1
ATOM 529 N N . GLU A 1 67 ? -11.937 -15.238 26.486 1.00 42.81 67 GLU A N 1
ATOM 530 C CA . GLU A 1 67 ? -12.158 -15.963 27.741 1.00 42.81 67 GLU A CA 1
ATOM 531 C C . GLU A 1 67 ? -11.760 -15.104 28.953 1.00 42.81 67 GLU A C 1
ATOM 533 O O . GLU A 1 67 ? -12.228 -15.382 30.054 1.00 42.81 67 GLU A O 1
ATOM 538 N N . LYS A 1 68 ? -10.972 -14.020 28.777 1.00 45.78 68 LYS A N 1
ATOM 539 C CA . LYS A 1 68 ? -10.492 -13.165 29.891 1.00 45.78 68 LYS A CA 1
ATOM 540 C C . LYS A 1 68 ? -10.216 -11.675 29.591 1.00 45.78 68 LYS A C 1
ATOM 542 O O . LYS A 1 68 ? -9.602 -11.014 30.419 1.00 45.78 68 LYS A O 1
ATOM 547 N N . GLY A 1 69 ? -10.657 -11.114 28.460 1.00 51.88 69 GLY A N 1
ATOM 548 C CA . GLY A 1 69 ? -10.327 -9.713 28.112 1.00 51.88 69 GLY A CA 1
ATOM 549 C C . GLY A 1 69 ? -8.956 -9.522 27.454 1.00 51.88 69 GLY A C 1
ATOM 550 O O . GLY A 1 69 ? -8.491 -8.397 27.319 1.00 51.88 69 GLY A O 1
ATOM 551 N N . GLU A 1 70 ? -8.319 -10.612 27.029 1.00 49.41 70 GLU A N 1
ATOM 552 C CA . GLU A 1 70 ? -7.036 -10.599 26.328 1.00 49.41 70 GLU A CA 1
ATOM 553 C C . GLU A 1 70 ? -7.258 -10.916 24.846 1.00 49.41 70 GLU A C 1
ATOM 555 O O . GLU A 1 70 ? -7.933 -11.893 24.516 1.00 49.41 70 GLU A O 1
ATOM 560 N N . VAL A 1 71 ? -6.680 -10.108 23.951 1.00 58.94 71 VAL A N 1
ATOM 561 C CA . VAL A 1 71 ? -6.646 -10.406 22.514 1.00 58.94 71 VAL A CA 1
ATOM 562 C C . VAL A 1 71 ? -5.281 -10.982 22.159 1.00 58.94 71 VAL A C 1
ATOM 564 O O . VAL A 1 71 ? -4.254 -10.319 22.305 1.00 58.94 71 VAL A O 1
ATOM 567 N N . ILE A 1 72 ? -5.269 -12.214 21.652 1.00 58.97 72 ILE A N 1
ATOM 568 C CA . ILE A 1 72 ? -4.053 -12.867 21.171 1.00 58.97 72 ILE A CA 1
ATOM 569 C C . ILE A 1 72 ? -3.897 -12.589 19.676 1.00 58.97 72 ILE A C 1
ATOM 571 O O . ILE A 1 72 ? -4.708 -13.024 18.862 1.00 58.97 72 ILE A O 1
ATOM 575 N N . ILE A 1 73 ? -2.816 -11.900 19.310 1.00 66.81 73 ILE A N 1
ATOM 576 C CA . ILE A 1 73 ? -2.416 -11.684 17.917 1.00 66.81 73 ILE A CA 1
ATOM 577 C C . ILE A 1 73 ? -1.206 -12.579 17.631 1.00 66.81 73 ILE A C 1
ATOM 579 O O . ILE A 1 73 ? -0.077 -12.218 17.950 1.00 66.81 73 ILE A O 1
ATOM 583 N N . SER A 1 74 ? -1.433 -13.759 17.050 1.00 66.38 74 SER A N 1
ATOM 584 C CA . SER A 1 74 ? -0.365 -14.719 16.709 1.00 66.38 74 SER A CA 1
ATOM 585 C C . SER A 1 74 ? 0.331 -14.426 15.380 1.00 66.38 74 SER A C 1
ATOM 587 O O . SER A 1 74 ? 1.458 -14.858 15.158 1.00 66.38 74 SER A O 1
ATOM 589 N N . ASP A 1 75 ? -0.336 -13.690 14.493 1.00 66.31 75 ASP A N 1
ATOM 590 C CA . ASP A 1 75 ? 0.045 -13.605 13.078 1.00 66.31 75 ASP A CA 1
ATOM 591 C C . ASP A 1 75 ? 0.750 -12.285 12.726 1.00 66.31 75 ASP A C 1
ATOM 593 O O . ASP A 1 75 ? 0.780 -11.876 11.565 1.00 66.31 75 ASP A O 1
ATOM 597 N N . ALA A 1 76 ? 1.267 -11.578 13.731 1.00 70.75 76 ALA A N 1
ATOM 598 C CA . ALA A 1 76 ? 1.983 -10.322 13.561 1.00 70.75 76 ALA A CA 1
ATOM 599 C C . ALA A 1 76 ? 3.158 -10.234 14.532 1.00 70.75 76 ALA A C 1
ATOM 601 O O . ALA A 1 76 ? 3.113 -10.767 15.640 1.00 70.75 76 ALA A O 1
ATOM 602 N N . THR A 1 77 ? 4.206 -9.520 14.129 1.00 77.12 77 THR A N 1
ATOM 603 C CA . THR A 1 77 ? 5.318 -9.226 15.031 1.00 77.12 77 THR A CA 1
ATOM 604 C C . THR A 1 77 ? 4.887 -8.206 16.093 1.00 77.12 77 THR A C 1
ATOM 606 O O . THR A 1 77 ? 4.083 -7.308 15.801 1.00 77.12 77 THR A O 1
ATOM 609 N N . PRO A 1 78 ? 5.427 -8.296 17.323 1.00 77.25 78 PRO A N 1
ATOM 610 C CA . PRO A 1 78 ? 5.133 -7.339 18.391 1.00 77.25 78 PRO A CA 1
ATOM 611 C C . PRO A 1 78 ? 5.369 -5.883 17.970 1.00 77.25 78 PRO A C 1
ATOM 613 O O . PRO A 1 78 ? 4.631 -4.980 18.363 1.00 77.25 78 PRO A O 1
ATOM 616 N N . GLU A 1 79 ? 6.373 -5.641 17.129 1.00 80.44 79 GLU A N 1
ATOM 617 C CA . GLU A 1 79 ? 6.730 -4.320 16.622 1.00 80.44 79 GLU A CA 1
ATOM 618 C C . GLU A 1 79 ? 5.631 -3.725 15.741 1.00 80.44 79 GLU A C 1
ATOM 620 O O . GLU A 1 79 ? 5.330 -2.536 15.865 1.00 80.44 79 GLU A O 1
ATOM 625 N N . CYS A 1 80 ? 5.016 -4.542 14.885 1.00 80.88 80 CYS A N 1
ATOM 626 C CA . CYS A 1 80 ? 3.946 -4.112 13.993 1.00 80.88 80 CYS A CA 1
ATOM 627 C C . CYS A 1 80 ? 2.656 -3.856 14.766 1.00 80.88 80 CYS A C 1
ATOM 629 O O . CYS A 1 80 ? 2.029 -2.819 14.563 1.00 80.88 80 CYS A O 1
ATOM 631 N N . VAL A 1 81 ? 2.307 -4.737 15.709 1.00 77.12 81 VAL A N 1
ATOM 632 C CA . VAL A 1 81 ? 1.157 -4.517 16.600 1.00 77.12 81 VAL A CA 1
ATOM 633 C C . VAL A 1 81 ? 1.348 -3.228 17.393 1.00 77.12 81 VAL A C 1
ATOM 635 O O . VAL A 1 81 ? 0.446 -2.399 17.438 1.00 77.12 81 VAL A O 1
ATOM 638 N N . ARG A 1 82 ? 2.548 -2.988 17.936 1.00 78.25 82 ARG A N 1
ATOM 639 C CA . ARG A 1 82 ? 2.859 -1.738 18.638 1.00 78.25 82 ARG A CA 1
ATOM 640 C C . ARG A 1 82 ? 2.743 -0.515 17.730 1.00 78.25 82 ARG A C 1
ATOM 642 O O . ARG A 1 82 ? 2.221 0.498 18.171 1.00 78.25 82 ARG A O 1
ATOM 649 N N . ALA A 1 83 ? 3.213 -0.589 16.485 1.00 81.06 83 ALA A N 1
ATOM 650 C CA . ALA A 1 83 ? 3.075 0.512 15.530 1.00 81.06 83 ALA A CA 1
ATOM 651 C C . ALA A 1 83 ? 1.605 0.796 15.177 1.00 81.06 83 ALA A C 1
ATOM 653 O O . ALA A 1 83 ? 1.216 1.953 15.063 1.00 81.06 83 ALA A O 1
ATOM 654 N N . MET A 1 84 ? 0.781 -0.245 15.048 1.00 78.94 84 MET A N 1
ATOM 655 C CA . MET A 1 84 ? -0.660 -0.106 14.834 1.00 78.94 84 MET A CA 1
ATOM 656 C C . MET A 1 84 ? -1.363 0.491 16.059 1.00 78.94 84 MET A C 1
ATOM 658 O O . MET A 1 84 ? -2.205 1.367 15.906 1.00 78.94 84 MET A O 1
ATOM 662 N N . LEU A 1 85 ? -0.986 0.085 17.274 1.00 74.06 85 LEU A N 1
ATOM 663 C CA . LEU A 1 85 ? -1.497 0.695 18.503 1.00 74.06 85 LEU A CA 1
ATOM 664 C C . LEU A 1 85 ? -1.093 2.169 18.600 1.00 74.06 85 LEU A C 1
ATOM 666 O O . LEU A 1 85 ? -1.945 3.020 18.813 1.00 74.06 85 LEU A O 1
ATOM 670 N N . GLU A 1 86 ? 0.177 2.501 18.372 1.00 76.50 86 GLU A N 1
ATOM 671 C CA . GLU A 1 86 ? 0.637 3.896 18.338 1.00 76.50 86 GLU A CA 1
ATOM 672 C C . GLU A 1 86 ? -0.115 4.737 17.308 1.00 76.50 86 GLU A C 1
ATOM 674 O O . GLU A 1 86 ? -0.430 5.895 17.587 1.00 76.50 86 GLU A O 1
ATOM 679 N N . PHE A 1 87 ? -0.443 4.153 16.153 1.00 78.81 87 PHE A N 1
ATOM 680 C CA . PHE A 1 87 ? -1.292 4.805 15.167 1.00 78.81 87 PHE A CA 1
ATOM 681 C C . PHE A 1 87 ? -2.670 5.130 15.740 1.00 78.81 87 PHE A C 1
ATOM 683 O O . PHE A 1 87 ? -3.130 6.255 15.585 1.00 78.81 87 PHE A O 1
ATOM 690 N N . PHE A 1 88 ? -3.315 4.196 16.435 1.00 71.44 88 PHE A N 1
ATOM 691 C CA . PHE A 1 88 ? -4.606 4.482 17.053 1.00 71.44 88 PHE A CA 1
ATOM 692 C C . PHE A 1 88 ? -4.514 5.563 18.132 1.00 71.44 88 PHE A C 1
ATOM 694 O O . PHE A 1 88 ? -5.352 6.459 18.161 1.00 71.44 88 PHE A O 1
ATOM 701 N N . TYR A 1 89 ? -3.469 5.525 18.962 1.00 65.25 89 TYR A N 1
ATOM 702 C CA . TYR A 1 89 ? -3.281 6.485 20.051 1.00 65.25 89 TYR A CA 1
ATOM 703 C C . TYR A 1 89 ? -2.869 7.883 19.609 1.00 65.25 89 TYR A C 1
ATOM 705 O O . TYR A 1 89 ? -3.138 8.837 20.323 1.00 65.25 89 TYR A O 1
ATOM 713 N N . SER A 1 90 ? -2.144 8.021 18.502 1.00 70.31 90 SER A N 1
ATOM 714 C CA . SER A 1 90 ? -1.555 9.307 18.102 1.00 70.31 90 SER A CA 1
ATOM 715 C C . SER A 1 90 ? -1.995 9.786 16.720 1.00 70.31 90 SER A C 1
ATOM 717 O O . SER A 1 90 ? -1.606 10.870 16.286 1.00 70.31 90 SER A O 1
ATOM 719 N N . GLY A 1 91 ? -2.750 8.964 15.988 1.00 71.75 91 GLY A N 1
ATOM 720 C CA . GLY A 1 91 ? -3.065 9.163 14.574 1.00 71.75 91 GLY A CA 1
ATOM 721 C C . GLY A 1 91 ? -1.853 9.064 13.645 1.00 71.75 91 GLY A C 1
ATOM 722 O O . GLY A 1 91 ? -1.969 9.345 12.450 1.00 71.75 91 GLY A O 1
ATOM 723 N N . MET A 1 92 ? -0.674 8.714 14.167 1.00 74.19 92 MET A N 1
ATOM 724 C CA . MET A 1 92 ? 0.591 8.741 13.441 1.00 74.19 92 MET A CA 1
ATOM 725 C C . MET A 1 92 ? 1.465 7.535 13.793 1.00 74.19 92 MET A C 1
ATOM 727 O O . MET A 1 92 ? 1.370 6.945 14.862 1.00 74.19 92 MET A O 1
ATOM 731 N N . VAL A 1 93 ? 2.359 7.176 12.875 1.00 83.31 93 VAL A N 1
ATOM 732 C CA . VAL A 1 93 ? 3.425 6.196 13.115 1.00 83.31 93 VAL A CA 1
ATOM 733 C C . VAL A 1 93 ? 4.739 6.884 12.806 1.00 83.31 93 VAL A C 1
ATOM 735 O O . VAL A 1 93 ? 4.832 7.612 11.818 1.00 83.31 93 VAL A O 1
ATOM 738 N N . SER A 1 94 ? 5.758 6.661 13.633 1.00 84.81 94 SER A N 1
ATOM 739 C CA . SER A 1 94 ? 7.065 7.266 13.399 1.00 84.81 94 SER A CA 1
ATOM 740 C C . SER A 1 94 ? 7.694 6.781 12.089 1.00 84.81 94 SER A C 1
ATOM 742 O O . SER A 1 94 ? 7.653 5.594 11.744 1.00 84.81 94 SER A O 1
ATOM 744 N N . ASP A 1 95 ? 8.337 7.706 11.377 1.00 84.00 95 ASP A N 1
ATOM 745 C CA . ASP A 1 95 ? 9.001 7.421 10.102 1.00 84.00 95 ASP A CA 1
ATOM 746 C C . ASP A 1 95 ? 10.063 6.322 10.230 1.00 84.00 95 ASP A C 1
ATOM 748 O O . ASP A 1 95 ? 10.240 5.528 9.309 1.00 84.00 95 ASP A O 1
ATOM 752 N N . ASP A 1 96 ? 10.752 6.227 11.369 1.00 86.12 96 ASP A N 1
ATOM 753 C CA . ASP A 1 96 ? 11.764 5.191 11.597 1.00 86.12 96 ASP A CA 1
ATOM 754 C C . ASP A 1 96 ? 11.154 3.786 11.625 1.00 86.12 96 ASP A C 1
ATOM 756 O O . ASP A 1 96 ? 11.712 2.853 11.046 1.00 86.12 96 ASP A O 1
ATOM 760 N N . LYS A 1 97 ? 9.963 3.635 12.217 1.00 85.50 97 LYS A N 1
ATOM 761 C CA . LYS A 1 97 ? 9.231 2.363 12.209 1.00 85.50 97 LYS A CA 1
ATOM 762 C C . LYS A 1 97 ? 8.690 2.042 10.828 1.00 85.50 97 LYS A C 1
ATOM 764 O O . LYS A 1 97 ? 8.798 0.897 10.396 1.00 85.50 97 LYS A O 1
ATOM 769 N N . MET A 1 98 ? 8.180 3.042 10.111 1.00 86.50 98 MET A N 1
ATOM 770 C CA . MET A 1 98 ? 7.752 2.876 8.721 1.00 86.50 98 MET A CA 1
ATOM 771 C C . MET A 1 98 ? 8.922 2.423 7.834 1.00 86.50 98 MET A C 1
ATOM 773 O O . MET A 1 98 ? 8.801 1.436 7.118 1.00 86.50 98 MET A O 1
ATOM 777 N N . LYS A 1 99 ? 10.106 3.036 7.928 1.00 85.69 99 LYS A N 1
ATOM 778 C CA . LYS A 1 99 ? 11.276 2.629 7.121 1.00 85.69 99 LYS A CA 1
ATOM 779 C C . LYS A 1 99 ? 11.635 1.153 7.275 1.00 85.69 99 LYS A C 1
ATOM 781 O O . LYS A 1 99 ? 12.028 0.522 6.296 1.00 85.69 99 LYS A O 1
ATOM 786 N N . ILE A 1 100 ? 11.526 0.624 8.490 1.00 86.12 100 ILE A N 1
ATOM 787 C CA . ILE A 1 100 ? 11.950 -0.742 8.803 1.00 86.12 100 ILE A CA 1
ATOM 788 C C . ILE A 1 100 ? 10.815 -1.741 8.538 1.00 86.12 100 ILE A C 1
ATOM 790 O O . ILE A 1 100 ? 11.059 -2.795 7.953 1.00 86.12 100 ILE A O 1
ATOM 794 N N . HIS A 1 101 ? 9.581 -1.399 8.918 1.00 87.25 101 HIS A N 1
ATOM 795 C CA . HIS A 1 101 ? 8.464 -2.341 9.029 1.00 87.25 101 HIS A CA 1
ATOM 796 C C . HIS A 1 101 ? 7.250 -2.004 8.149 1.00 87.25 101 HIS A C 1
ATOM 798 O O . HIS A 1 101 ? 6.207 -2.627 8.317 1.00 87.25 101 HIS A O 1
ATOM 804 N N . VAL A 1 102 ? 7.329 -1.054 7.203 1.00 89.44 102 VAL A N 1
ATOM 805 C CA . VAL A 1 102 ? 6.155 -0.614 6.410 1.00 89.44 102 VAL A CA 1
ATOM 806 C C . VAL A 1 102 ? 5.393 -1.759 5.736 1.00 89.44 102 VAL A C 1
ATOM 808 O O . VAL A 1 102 ? 4.171 -1.709 5.681 1.00 89.44 102 VAL A O 1
ATOM 811 N N . TYR A 1 103 ? 6.082 -2.795 5.252 1.00 88.44 103 TYR A N 1
ATOM 812 C CA . TYR A 1 103 ? 5.443 -3.935 4.585 1.00 88.44 103 TYR A CA 1
ATOM 813 C C . TYR A 1 103 ? 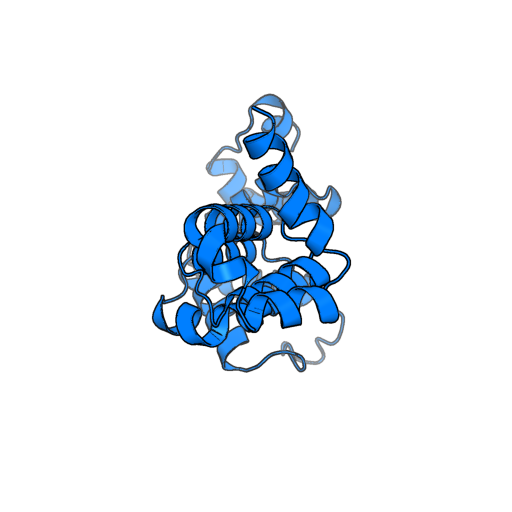4.598 -4.767 5.551 1.00 88.44 103 TYR A C 1
ATOM 815 O O . TYR A 1 103 ? 3.458 -5.107 5.244 1.00 88.44 103 TYR A O 1
ATOM 823 N N . ASP A 1 104 ? 5.143 -5.043 6.733 1.00 87.69 104 ASP A N 1
ATOM 824 C CA . ASP A 1 104 ? 4.472 -5.825 7.766 1.00 87.69 104 ASP A CA 1
ATOM 825 C C . ASP A 1 104 ? 3.343 -5.007 8.413 1.00 87.69 104 ASP A C 1
ATOM 827 O O . ASP A 1 104 ? 2.250 -5.524 8.636 1.00 87.69 104 ASP A O 1
ATOM 831 N N . ILE A 1 105 ? 3.566 -3.702 8.630 1.00 88.00 105 ILE A N 1
ATOM 832 C CA . ILE A 1 105 ? 2.536 -2.757 9.089 1.00 88.00 105 ILE A CA 1
ATOM 833 C C . ILE A 1 105 ? 1.392 -2.688 8.067 1.00 88.00 105 ILE A C 1
ATOM 835 O O . ILE A 1 105 ? 0.226 -2.735 8.449 1.00 88.00 105 ILE A O 1
ATOM 839 N N . PHE A 1 106 ? 1.698 -2.638 6.768 1.00 89.00 106 PHE A N 1
ATOM 840 C CA . PHE A 1 106 ? 0.680 -2.666 5.720 1.00 89.00 106 PHE A CA 1
ATOM 841 C C . PHE A 1 106 ? -0.106 -3.983 5.728 1.00 89.00 106 PHE A C 1
ATOM 843 O O . PHE A 1 106 ? -1.330 -3.962 5.627 1.00 89.00 106 PHE A O 1
ATOM 850 N N . ALA A 1 107 ? 0.568 -5.124 5.895 1.00 86.50 107 ALA A N 1
ATOM 851 C CA . ALA A 1 107 ? -0.078 -6.433 5.944 1.00 86.50 107 ALA A CA 1
ATOM 852 C C . ALA A 1 107 ? -1.074 -6.545 7.109 1.00 86.50 107 ALA A C 1
ATOM 854 O O . ALA A 1 107 ? -2.204 -6.999 6.908 1.00 86.50 107 ALA A O 1
ATOM 855 N N . ILE A 1 108 ? -0.700 -6.084 8.309 1.00 83.44 108 ILE A N 1
ATOM 856 C CA . ILE A 1 108 ? -1.623 -6.066 9.452 1.00 83.44 108 ILE A CA 1
ATOM 857 C C . ILE A 1 108 ? -2.736 -5.037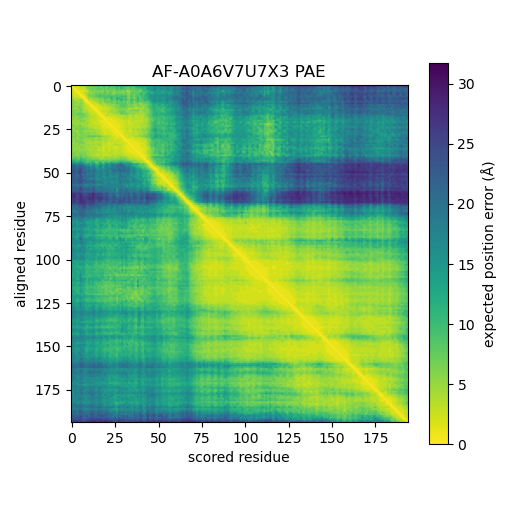 9.259 1.00 83.44 108 ILE A C 1
ATOM 859 O O . ILE A 1 108 ? -3.888 -5.346 9.545 1.00 83.44 108 ILE A O 1
ATOM 863 N N . ALA A 1 109 ? -2.434 -3.860 8.704 1.00 84.06 109 ALA A N 1
ATOM 864 C CA . ALA A 1 109 ? -3.437 -2.843 8.415 1.00 84.06 109 ALA A CA 1
ATOM 865 C C . ALA A 1 109 ? -4.461 -3.367 7.405 1.00 84.06 109 ALA A C 1
ATOM 867 O O . ALA A 1 109 ? -5.651 -3.116 7.539 1.00 84.06 109 ALA A O 1
ATOM 868 N N . HIS A 1 110 ? -4.027 -4.161 6.428 1.00 83.12 110 HIS A N 1
ATOM 869 C CA . HIS A 1 110 ? -4.925 -4.826 5.498 1.00 83.12 110 HIS A CA 1
ATOM 870 C C . HIS A 1 110 ? -5.741 -5.935 6.164 1.00 83.12 110 HIS A C 1
ATOM 872 O O . HIS A 1 110 ? -6.938 -6.044 5.907 1.00 83.12 110 HIS A O 1
ATOM 878 N N . LYS A 1 111 ? -5.131 -6.738 7.041 1.00 78.75 111 LYS A N 1
ATOM 879 C CA . LYS A 1 111 ? -5.819 -7.821 7.756 1.00 78.75 111 LYS A CA 1
ATOM 880 C C . LYS A 1 111 ? -6.907 -7.301 8.697 1.00 78.75 111 LYS A C 1
ATOM 882 O O . LYS A 1 111 ? -8.037 -7.771 8.633 1.00 78.75 111 LYS A O 1
ATOM 887 N N . TYR A 1 112 ? -6.574 -6.314 9.523 1.00 75.06 112 TYR A N 1
ATOM 888 C CA . TYR A 1 112 ? -7.507 -5.647 10.437 1.00 75.06 112 TYR A CA 1
ATOM 889 C C . TYR A 1 112 ? -8.312 -4.536 9.753 1.00 75.06 112 TYR A C 1
ATOM 891 O O . TYR A 1 112 ? -9.045 -3.805 10.408 1.00 75.06 112 TYR A O 1
ATOM 899 N N . GLN A 1 113 ? -8.161 -4.402 8.433 1.00 75.38 113 GLN A N 1
ATOM 900 C CA . GLN A 1 113 ? -8.848 -3.431 7.593 1.00 75.38 113 GLN A CA 1
ATOM 901 C C . GLN A 1 113 ? -8.786 -1.994 8.137 1.00 75.38 113 GLN A C 1
ATOM 903 O O . GLN A 1 113 ? -9.772 -1.272 8.084 1.00 75.38 113 GLN A O 1
ATOM 908 N N . VAL A 1 114 ? -7.644 -1.563 8.660 1.00 79.00 114 VAL A N 1
ATOM 909 C CA . VAL A 1 114 ? -7.419 -0.179 9.091 1.00 79.00 114 VAL A CA 1
ATOM 910 C C . VAL A 1 114 ? -7.063 0.644 7.852 1.00 79.00 114 VAL A C 1
ATOM 912 O O . VAL A 1 114 ? -5.921 0.615 7.381 1.00 79.00 114 VAL A O 1
ATOM 915 N N . GLU A 1 115 ? -8.047 1.335 7.277 1.00 79.44 115 GLU A N 1
ATOM 916 C CA . GLU A 1 115 ? -7.913 1.986 5.964 1.00 79.44 115 GLU A CA 1
ATOM 917 C C . GLU A 1 115 ? -6.892 3.119 5.984 1.00 79.44 115 GLU A C 1
ATOM 919 O O . GLU A 1 115 ? -6.033 3.226 5.105 1.00 79.44 115 GLU A O 1
ATOM 924 N N . MET A 1 116 ? -6.930 3.945 7.022 1.00 80.56 116 MET A N 1
ATOM 925 C CA . MET A 1 116 ? -6.044 5.089 7.150 1.00 80.56 116 MET A CA 1
ATOM 926 C C . MET A 1 116 ? -4.587 4.651 7.328 1.00 80.56 116 MET A C 1
ATOM 928 O O . MET A 1 116 ? -3.687 5.238 6.725 1.00 80.56 116 MET A O 1
ATOM 932 N N . LEU A 1 117 ? -4.340 3.577 8.084 1.00 83.44 117 LEU A N 1
ATOM 933 C CA . LEU A 1 117 ? -2.996 3.023 8.239 1.00 83.44 117 LEU A CA 1
ATOM 934 C C . LEU A 1 117 ? -2.488 2.417 6.923 1.00 83.44 117 LEU A C 1
ATOM 936 O O . LEU A 1 117 ? -1.348 2.685 6.538 1.00 83.44 117 LEU A O 1
ATOM 940 N N . LYS A 1 118 ? -3.340 1.693 6.179 1.00 86.75 118 LYS A N 1
ATOM 941 C CA . LYS A 1 118 ? -3.016 1.229 4.818 1.00 86.75 118 LYS A CA 1
ATOM 942 C C . LYS A 1 118 ? -2.620 2.393 3.916 1.00 86.75 118 LYS A C 1
ATOM 944 O O . LYS A 1 118 ? -1.561 2.346 3.292 1.00 86.75 118 LYS A O 1
ATOM 949 N N . TYR A 1 119 ? -3.432 3.447 3.885 1.00 85.25 119 TYR A N 1
ATOM 950 C CA . TYR A 1 119 ? -3.183 4.631 3.068 1.00 85.25 119 TYR A CA 1
ATOM 951 C C . TYR A 1 119 ? -1.857 5.316 3.430 1.00 85.25 119 TYR A C 1
ATOM 953 O O . TYR A 1 119 ? -1.082 5.691 2.545 1.00 85.25 119 TYR A O 1
ATOM 961 N N . LEU A 1 120 ? -1.551 5.452 4.723 1.00 86.56 120 LEU A N 1
ATOM 962 C CA . LEU A 1 120 ? -0.278 6.010 5.183 1.00 86.56 120 LEU A CA 1
ATOM 963 C C . LEU A 1 120 ? 0.911 5.155 4.739 1.00 86.56 120 LEU A C 1
ATOM 965 O O . LEU A 1 120 ? 1.883 5.698 4.207 1.00 86.56 120 LEU A O 1
ATOM 969 N N . CYS A 1 121 ? 0.821 3.834 4.894 1.00 90.00 121 CYS A N 1
ATOM 970 C CA . CYS A 1 121 ? 1.844 2.904 4.430 1.00 90.00 121 CYS A CA 1
ATOM 971 C C . CYS A 1 121 ? 2.024 2.962 2.903 1.00 90.00 121 CYS A C 1
ATOM 973 O O . CYS A 1 121 ? 3.158 3.062 2.434 1.00 90.00 121 CYS A O 1
ATOM 975 N N . GLU A 1 122 ? 0.944 2.974 2.113 1.00 89.00 122 GLU A N 1
ATOM 976 C CA . GLU A 1 122 ? 1.009 3.120 0.649 1.00 89.00 122 GLU A CA 1
ATOM 977 C C . GLU A 1 122 ? 1.686 4.419 0.234 1.00 89.00 122 GLU A C 1
ATOM 979 O O . GLU A 1 122 ? 2.560 4.426 -0.637 1.00 89.00 122 GLU A O 1
ATOM 984 N N . ARG A 1 123 ? 1.309 5.532 0.866 1.00 88.50 123 ARG A N 1
ATOM 985 C CA . ARG A 1 123 ? 1.889 6.845 0.589 1.00 88.50 123 ARG A CA 1
ATOM 986 C C . ARG A 1 123 ? 3.368 6.887 0.960 1.00 88.50 123 ARG A C 1
ATOM 988 O O . ARG A 1 123 ? 4.157 7.493 0.233 1.00 88.50 123 ARG A O 1
ATOM 995 N N . PHE A 1 124 ? 3.750 6.246 2.063 1.00 89.69 124 PHE A N 1
ATOM 996 C CA . PHE A 1 124 ? 5.140 6.134 2.489 1.00 89.69 124 PHE A CA 1
ATOM 997 C C . PHE A 1 124 ? 5.967 5.291 1.510 1.00 89.69 124 PHE A C 1
ATOM 999 O O . PHE A 1 124 ? 7.031 5.735 1.074 1.00 89.69 124 PHE A O 1
ATOM 1006 N N . MET A 1 125 ? 5.459 4.121 1.106 1.00 89.88 125 MET A N 1
ATOM 1007 C CA . MET A 1 125 ? 6.097 3.262 0.103 1.00 89.88 125 MET A CA 1
ATOM 1008 C C . MET A 1 125 ? 6.241 3.992 -1.235 1.00 89.88 125 MET A C 1
ATOM 1010 O O . MET A 1 125 ? 7.331 4.026 -1.795 1.00 89.88 125 MET A O 1
ATOM 1014 N N . SER A 1 126 ? 5.182 4.663 -1.694 1.00 89.06 126 SER A N 1
ATOM 1015 C CA . SER A 1 126 ? 5.157 5.400 -2.966 1.00 89.06 126 SER A CA 1
ATOM 1016 C C . SER A 1 126 ? 6.200 6.517 -3.044 1.00 89.06 126 SER A C 1
ATOM 1018 O O . SER A 1 126 ? 6.698 6.824 -4.125 1.00 89.06 126 SER A O 1
ATOM 1020 N N . ARG A 1 127 ? 6.538 7.141 -1.910 1.00 87.69 127 ARG A N 1
ATOM 1021 C CA . ARG A 1 127 ? 7.542 8.215 -1.829 1.00 87.69 127 ARG A CA 1
ATOM 1022 C C . ARG A 1 127 ? 8.979 7.709 -1.799 1.00 87.69 127 ARG A C 1
ATOM 1024 O O . ARG A 1 127 ? 9.874 8.448 -2.188 1.00 87.69 127 ARG A O 1
ATOM 1031 N N . ASN A 1 128 ? 9.191 6.484 -1.328 1.00 87.62 128 ASN A N 1
ATOM 1032 C CA . ASN A 1 128 ? 10.516 5.932 -1.066 1.00 87.62 128 ASN A CA 1
ATOM 1033 C C . ASN A 1 128 ? 10.886 4.798 -2.032 1.00 87.62 128 ASN A C 1
ATOM 1035 O O . ASN A 1 128 ? 11.721 3.973 -1.683 1.00 87.62 128 ASN A O 1
ATOM 1039 N N . ILE A 1 129 ? 10.284 4.721 -3.225 1.00 88.88 129 ILE A N 1
ATOM 1040 C CA . ILE A 1 129 ? 10.583 3.656 -4.198 1.00 88.88 129 ILE A CA 1
ATOM 1041 C C . ILE A 1 129 ? 12.044 3.749 -4.669 1.00 88.88 129 ILE A C 1
ATOM 1043 O O . ILE A 1 129 ? 12.516 4.810 -5.080 1.00 88.88 129 ILE A O 1
ATOM 1047 N N . ASP A 1 130 ? 12.742 2.617 -4.636 1.00 86.31 130 ASP A N 1
ATOM 1048 C CA . ASP A 1 130 ? 14.116 2.435 -5.092 1.00 86.31 130 ASP A CA 1
ATOM 1049 C C . ASP A 1 130 ? 14.297 1.082 -5.815 1.00 86.31 130 ASP A C 1
ATOM 1051 O O . ASP A 1 130 ? 13.437 0.197 -5.770 1.00 86.31 130 ASP A O 1
ATOM 1055 N N . ASP A 1 131 ? 15.442 0.894 -6.477 1.00 82.00 131 ASP A N 1
ATOM 1056 C CA . ASP A 1 131 ? 15.743 -0.335 -7.224 1.00 82.00 131 ASP A CA 1
ATOM 1057 C C . ASP A 1 131 ? 15.753 -1.603 -6.344 1.00 82.00 131 ASP A C 1
ATOM 1059 O O . ASP A 1 131 ? 15.487 -2.706 -6.824 1.00 82.00 131 ASP A O 1
ATOM 1063 N N . LYS A 1 132 ? 16.051 -1.481 -5.045 1.00 83.00 132 LYS A N 1
ATOM 1064 C CA . LYS A 1 132 ? 16.123 -2.613 -4.106 1.00 83.00 132 LYS A CA 1
ATOM 1065 C C . LYS A 1 132 ? 14.744 -3.004 -3.579 1.00 83.00 132 LYS A C 1
ATOM 1067 O O . LYS A 1 132 ? 14.517 -4.175 -3.268 1.00 83.00 132 LYS A O 1
ATOM 1072 N N . ASN A 1 133 ? 13.842 -2.041 -3.450 1.00 86.31 133 ASN A N 1
ATOM 1073 C CA . ASN A 1 133 ? 12.556 -2.190 -2.791 1.00 86.31 133 ASN A CA 1
ATOM 1074 C C . ASN A 1 133 ? 11.399 -2.380 -3.774 1.00 86.31 133 ASN A C 1
ATOM 1076 O O . ASN A 1 133 ? 10.402 -2.996 -3.405 1.00 86.31 133 ASN A O 1
ATOM 1080 N N . ILE A 1 134 ? 11.570 -1.999 -5.043 1.00 85.94 134 ILE A N 1
ATOM 1081 C CA . ILE A 1 134 ? 10.531 -2.124 -6.067 1.00 85.94 134 ILE A CA 1
ATOM 1082 C C . ILE A 1 134 ? 10.025 -3.561 -6.230 1.00 85.94 134 ILE A C 1
ATOM 1084 O O . ILE A 1 134 ? 8.837 -3.772 -6.449 1.00 85.94 134 ILE A O 1
ATOM 1088 N N . ILE A 1 135 ? 10.886 -4.568 -6.039 1.00 86.69 135 ILE A N 1
ATOM 1089 C CA . ILE A 1 135 ? 10.492 -5.988 -6.072 1.00 86.69 135 ILE A CA 1
ATOM 1090 C C . ILE A 1 135 ? 9.536 -6.323 -4.917 1.00 86.69 135 ILE A C 1
ATOM 1092 O O . ILE A 1 135 ? 8.590 -7.086 -5.109 1.00 86.69 135 ILE A O 1
ATOM 1096 N N . LYS A 1 136 ? 9.769 -5.758 -3.724 1.00 87.50 136 LYS A N 1
ATOM 1097 C CA . LYS A 1 136 ? 8.880 -5.930 -2.567 1.00 87.50 136 LYS A CA 1
ATOM 1098 C C . LYS A 1 136 ? 7.559 -5.197 -2.790 1.00 87.50 136 LYS A C 1
ATOM 1100 O O . LYS A 1 136 ? 6.511 -5.780 -2.541 1.00 87.50 136 LYS A O 1
ATOM 1105 N N . CYS A 1 137 ? 7.597 -3.976 -3.331 1.00 88.06 137 CYS A N 1
ATOM 1106 C CA . CYS A 1 137 ? 6.390 -3.237 -3.712 1.00 88.06 137 CYS A CA 1
ATOM 1107 C C . CYS A 1 137 ? 5.551 -4.010 -4.739 1.00 88.06 137 CYS A C 1
ATOM 1109 O O . CYS A 1 137 ? 4.340 -4.097 -4.577 1.00 88.06 137 CYS A O 1
ATOM 1111 N N . CYS A 1 138 ? 6.181 -4.639 -5.739 1.00 85.56 138 CYS A N 1
ATOM 1112 C CA . CYS A 1 138 ? 5.488 -5.517 -6.688 1.00 85.56 138 CYS A CA 1
ATOM 1113 C C . CYS A 1 138 ? 4.797 -6.688 -5.981 1.00 85.56 138 CYS A C 1
ATOM 1115 O O . CYS A 1 138 ? 3.651 -6.982 -6.294 1.00 85.56 138 CYS A O 1
ATOM 1117 N N . GLY A 1 139 ? 5.456 -7.308 -4.996 1.00 87.25 139 GLY A N 1
ATOM 1118 C CA . GLY A 1 139 ? 4.843 -8.364 -4.188 1.00 87.25 139 GLY A CA 1
ATOM 1119 C C . GLY A 1 139 ? 3.599 -7.889 -3.438 1.00 87.25 139 GLY A C 1
ATOM 1120 O O . GLY A 1 139 ? 2.584 -8.572 -3.457 1.00 87.25 139 GLY A O 1
ATOM 1121 N N . ILE A 1 140 ? 3.637 -6.692 -2.845 1.00 87.81 140 ILE A N 1
ATOM 1122 C CA . ILE A 1 140 ? 2.463 -6.089 -2.191 1.00 87.81 140 ILE A CA 1
ATOM 1123 C C . ILE A 1 140 ? 1.336 -5.814 -3.194 1.00 87.81 140 ILE A C 1
ATOM 1125 O O . ILE A 1 140 ? 0.178 -6.081 -2.890 1.00 87.81 140 ILE A O 1
ATOM 1129 N N . ILE A 1 141 ? 1.657 -5.302 -4.384 1.00 87.25 141 ILE A N 1
ATOM 1130 C CA . ILE A 1 141 ? 0.659 -5.035 -5.431 1.00 87.25 141 ILE A CA 1
ATOM 1131 C C . ILE A 1 141 ? 0.004 -6.339 -5.902 1.00 87.25 141 ILE A C 1
ATOM 1133 O O . ILE A 1 141 ? -1.209 -6.366 -6.090 1.00 87.25 141 ILE A O 1
ATOM 1137 N N . ASP A 1 142 ? 0.781 -7.410 -6.073 1.00 86.62 142 ASP A N 1
ATOM 1138 C CA . ASP A 1 142 ? 0.270 -8.720 -6.493 1.00 86.62 142 ASP A CA 1
ATOM 1139 C C . ASP A 1 142 ? -0.604 -9.369 -5.404 1.00 86.62 142 ASP A C 1
ATOM 1141 O O . ASP A 1 142 ? -1.671 -9.896 -5.706 1.00 86.62 142 ASP A O 1
ATOM 1145 N N . LEU A 1 143 ? -0.195 -9.264 -4.133 1.00 86.06 143 LEU A N 1
ATOM 1146 C CA . LEU A 1 143 ? -0.911 -9.840 -2.986 1.00 86.06 143 LEU A CA 1
ATOM 1147 C C . LEU A 1 143 ? -2.196 -9.087 -2.621 1.00 86.06 143 LEU A C 1
ATOM 1149 O O . LEU A 1 143 ? -3.200 -9.718 -2.303 1.00 86.06 143 LEU A O 1
ATOM 1153 N N . TYR A 1 144 ? -2.155 -7.754 -2.618 1.00 84.69 144 TYR A N 1
ATOM 1154 C CA . TYR A 1 144 ? -3.216 -6.915 -2.046 1.00 84.69 144 TYR A CA 1
ATOM 1155 C C . TYR A 1 144 ? -3.928 -6.023 -3.072 1.00 84.69 144 TYR A C 1
ATOM 1157 O O . TYR A 1 144 ? -4.930 -5.398 -2.741 1.00 84.69 144 TYR A O 1
ATOM 1165 N N . GLY A 1 145 ? -3.444 -5.937 -4.315 1.00 80.50 145 GLY A N 1
ATOM 1166 C CA . GLY A 1 145 ? -4.119 -5.189 -5.381 1.00 80.50 145 GLY A CA 1
ATOM 1167 C C . GLY A 1 145 ? -4.094 -3.663 -5.217 1.00 80.50 145 GLY A C 1
ATOM 1168 O O . GLY A 1 145 ? -5.059 -2.986 -5.566 1.00 80.50 145 GLY A O 1
ATOM 1169 N N . THR A 1 146 ? -3.005 -3.096 -4.694 1.00 81.31 146 THR A N 1
ATOM 1170 C CA . THR A 1 146 ? -2.918 -1.668 -4.337 1.00 81.31 146 THR A CA 1
ATOM 1171 C C . THR A 1 146 ? -2.681 -0.743 -5.539 1.00 81.31 146 THR A C 1
ATOM 1173 O O . THR A 1 146 ? -1.576 -0.628 -6.074 1.00 81.31 146 THR A O 1
ATOM 1176 N N . THR A 1 147 ? -3.717 -0.011 -5.961 1.00 81.38 147 THR A N 1
ATOM 1177 C CA . THR A 1 147 ? -3.656 0.827 -7.180 1.00 81.38 147 THR A CA 1
ATOM 1178 C C . THR A 1 147 ? -2.776 2.076 -7.040 1.00 81.38 147 THR A C 1
ATOM 1180 O O . THR A 1 147 ? -2.145 2.504 -8.012 1.00 81.38 147 THR A O 1
ATOM 1183 N N . THR A 1 148 ? -2.698 2.681 -5.849 1.00 85.12 148 THR A N 1
ATOM 1184 C CA . THR A 1 148 ? -1.866 3.873 -5.602 1.00 85.12 148 THR A CA 1
ATOM 1185 C C . THR A 1 148 ? -0.384 3.537 -5.729 1.00 85.12 148 THR A C 1
ATOM 1187 O O . THR A 1 148 ? 0.359 4.220 -6.440 1.00 85.12 148 THR A O 1
ATOM 1190 N N . LEU A 1 149 ? 0.032 2.451 -5.071 1.00 86.94 149 LEU A N 1
ATOM 1191 C CA . LEU A 1 149 ? 1.412 1.979 -5.077 1.00 86.94 149 LEU A CA 1
ATOM 1192 C C . LEU A 1 149 ? 1.831 1.500 -6.471 1.00 86.94 149 LEU A C 1
ATOM 1194 O O . LEU A 1 149 ? 2.949 1.771 -6.909 1.00 86.94 149 LEU A O 1
ATOM 1198 N N . GLU A 1 150 ? 0.921 0.853 -7.198 1.00 87.38 150 GLU A N 1
ATOM 1199 C CA . GLU A 1 150 ? 1.137 0.445 -8.584 1.00 87.38 150 GLU A CA 1
ATOM 1200 C C . GLU A 1 150 ? 1.452 1.638 -9.492 1.00 87.38 150 GLU A C 1
ATOM 1202 O O . GLU A 1 150 ? 2.471 1.638 -10.186 1.00 87.38 150 GLU A O 1
ATOM 1207 N N . LYS A 1 151 ? 0.638 2.700 -9.439 1.00 87.69 151 LYS A N 1
ATOM 1208 C CA . LYS A 1 151 ? 0.881 3.931 -10.209 1.00 87.69 151 LYS A CA 1
ATOM 1209 C C . LYS A 1 151 ? 2.229 4.562 -9.863 1.00 87.69 151 LYS A C 1
ATOM 1211 O O . LYS A 1 151 ? 2.935 5.030 -10.757 1.00 87.69 151 LYS A O 1
ATOM 1216 N N . ALA A 1 152 ? 2.606 4.564 -8.585 1.00 88.00 152 ALA A N 1
ATOM 1217 C CA . ALA A 1 152 ? 3.904 5.070 -8.151 1.00 88.00 152 ALA A CA 1
ATOM 1218 C C . ALA A 1 152 ? 5.066 4.233 -8.721 1.00 88.00 152 ALA A C 1
ATOM 1220 O O . ALA A 1 152 ? 6.026 4.804 -9.243 1.00 88.00 152 ALA A O 1
ATOM 1221 N N . CYS A 1 153 ? 4.947 2.900 -8.720 1.00 88.06 153 CYS A N 1
ATOM 1222 C CA . CYS A 1 153 ? 5.933 2.006 -9.335 1.00 88.06 153 CYS A CA 1
ATOM 1223 C C . CYS A 1 153 ? 6.051 2.244 -10.846 1.00 88.06 153 CYS A C 1
ATOM 1225 O O . CYS A 1 153 ? 7.162 2.365 -11.361 1.00 88.06 153 CYS A O 1
ATOM 1227 N N . ILE A 1 154 ? 4.928 2.386 -11.557 1.00 87.75 154 ILE A N 1
ATOM 1228 C CA . ILE A 1 154 ? 4.909 2.691 -12.998 1.00 87.75 154 ILE A CA 1
ATOM 1229 C C . ILE A 1 154 ? 5.652 3.998 -13.285 1.00 87.75 154 ILE A C 1
ATOM 1231 O O . ILE A 1 154 ? 6.499 4.045 -14.179 1.00 87.75 154 ILE A O 1
ATOM 1235 N N . ASN A 1 155 ? 5.378 5.049 -12.510 1.00 88.31 155 ASN A N 1
ATOM 1236 C CA . ASN A 1 155 ? 6.036 6.345 -12.667 1.00 88.31 155 ASN A CA 1
ATOM 1237 C C . ASN A 1 155 ? 7.551 6.251 -12.426 1.00 88.31 155 ASN A C 1
ATOM 1239 O O . ASN A 1 155 ? 8.329 6.828 -13.189 1.00 88.31 155 ASN A O 1
ATOM 1243 N N . TYR A 1 156 ? 7.978 5.485 -11.418 1.00 88.06 156 TYR A N 1
ATOM 1244 C CA . TYR A 1 156 ? 9.395 5.233 -11.151 1.00 88.06 156 TYR A CA 1
ATOM 1245 C C . TYR A 1 156 ? 10.078 4.501 -12.316 1.00 88.06 156 TYR A C 1
ATOM 1247 O O . TYR A 1 156 ? 11.116 4.941 -12.819 1.00 88.06 156 TYR A O 1
ATO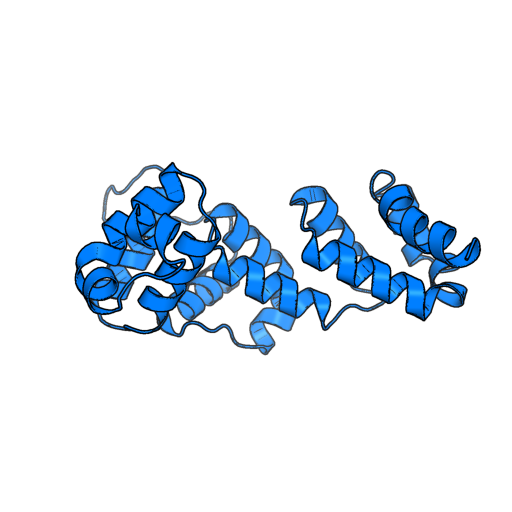M 1255 N N . ILE A 1 157 ? 9.461 3.421 -12.810 1.00 86.31 157 ILE A N 1
ATOM 1256 C CA . ILE A 1 157 ? 9.966 2.649 -13.955 1.00 86.31 157 ILE A CA 1
ATOM 1257 C C . ILE A 1 157 ? 10.053 3.538 -15.195 1.00 86.31 157 ILE A C 1
ATOM 1259 O O . ILE A 1 157 ? 11.038 3.475 -15.925 1.00 86.31 157 ILE A O 1
ATOM 1263 N N . GLN A 1 158 ? 9.058 4.391 -15.437 1.00 85.12 158 GLN A N 1
ATOM 1264 C CA . GLN A 1 158 ? 9.057 5.323 -16.563 1.00 85.12 158 GLN A CA 1
ATOM 1265 C C . GLN A 1 158 ? 10.207 6.328 -16.494 1.00 85.12 158 GLN A C 1
ATOM 1267 O O . GLN A 1 158 ? 10.873 6.544 -17.511 1.00 85.12 158 GLN A O 1
ATOM 1272 N N . ALA A 1 159 ? 10.464 6.901 -15.317 1.00 85.62 159 ALA A N 1
ATOM 1273 C CA . ALA A 1 159 ? 11.568 7.833 -15.104 1.00 85.62 159 ALA A CA 1
ATOM 1274 C C . ALA A 1 159 ? 12.934 7.165 -15.353 1.00 85.62 159 ALA A C 1
ATOM 1276 O O . ALA A 1 159 ? 13.791 7.742 -16.023 1.00 85.62 159 ALA A O 1
ATOM 1277 N N . ASN A 1 160 ? 13.101 5.910 -14.920 1.00 83.94 160 ASN A N 1
ATOM 1278 C CA . ASN A 1 160 ? 14.370 5.176 -14.992 1.00 83.94 160 ASN A CA 1
ATOM 1279 C C . ASN A 1 160 ? 14.439 4.125 -16.117 1.00 83.94 160 ASN A C 1
ATOM 1281 O O . ASN A 1 160 ? 15.366 3.309 -16.157 1.00 83.94 160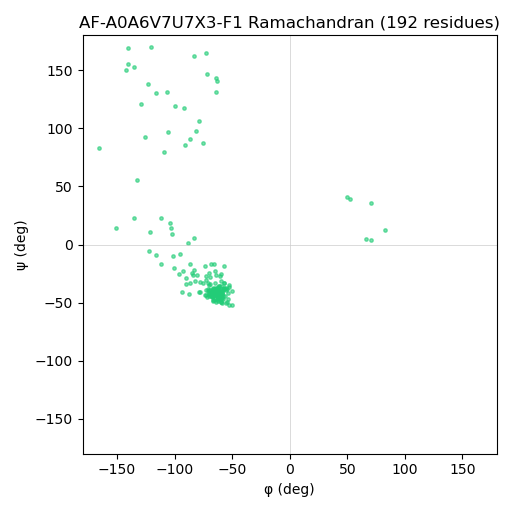 ASN A O 1
ATOM 1285 N N . ARG A 1 161 ? 13.506 4.156 -17.081 1.00 79.94 161 ARG A N 1
ATOM 1286 C CA . ARG A 1 161 ? 13.243 3.056 -18.036 1.00 79.94 161 ARG A CA 1
ATOM 1287 C C . ARG A 1 161 ? 14.476 2.512 -18.755 1.00 79.94 161 ARG A C 1
ATOM 1289 O O . ARG A 1 161 ? 14.600 1.308 -18.947 1.00 79.94 161 ARG A O 1
ATOM 1296 N N . ARG A 1 162 ? 15.405 3.387 -19.157 1.00 77.94 162 ARG A N 1
ATOM 1297 C CA . ARG A 1 162 ? 16.581 3.006 -19.963 1.00 77.94 162 ARG A CA 1
ATOM 1298 C C . ARG A 1 162 ? 17.529 2.077 -19.206 1.00 77.94 162 ARG A C 1
ATOM 1300 O O . ARG A 1 162 ? 18.076 1.153 -19.807 1.00 77.94 162 ARG A O 1
ATOM 1307 N N . ASN A 1 163 ? 17.698 2.326 -17.910 1.00 82.00 163 ASN A N 1
ATOM 1308 C CA . ASN A 1 163 ? 18.599 1.566 -17.049 1.00 82.00 163 ASN A CA 1
ATOM 1309 C C . ASN A 1 163 ? 17.840 0.430 -16.359 1.00 82.00 163 ASN A C 1
ATOM 1311 O O . ASN A 1 163 ? 18.329 -0.698 -16.314 1.00 82.00 163 ASN A O 1
ATOM 1315 N N . PHE A 1 164 ? 16.612 0.703 -15.913 1.00 83.44 164 PHE A N 1
ATOM 1316 C CA . PHE A 1 164 ? 15.803 -0.251 -15.168 1.00 83.44 164 PHE A CA 1
ATOM 1317 C C . PHE A 1 164 ? 15.376 -1.459 -16.013 1.00 83.44 164 PHE A C 1
ATOM 1319 O O . PHE A 1 164 ? 15.516 -2.589 -15.569 1.00 83.44 164 PHE A O 1
ATOM 1326 N N . LEU A 1 165 ? 14.967 -1.282 -17.276 1.00 80.88 165 LEU A N 1
ATOM 1327 C CA . LEU A 1 165 ? 14.553 -2.419 -18.120 1.00 80.88 165 LEU A CA 1
ATOM 1328 C C . LEU A 1 165 ? 15.701 -3.393 -18.454 1.00 80.88 165 LEU A C 1
ATOM 1330 O O . LEU A 1 165 ? 15.454 -4.525 -18.873 1.00 80.88 165 LEU A O 1
ATOM 1334 N N . LYS A 1 166 ? 16.959 -2.972 -18.271 1.00 82.94 166 LYS A N 1
ATOM 1335 C CA . LYS A 1 166 ? 18.155 -3.814 -18.444 1.00 82.94 166 LYS A CA 1
ATOM 1336 C C . LYS A 1 166 ? 18.646 -4.428 -17.128 1.00 82.94 166 LYS A C 1
ATOM 1338 O O . LYS A 1 166 ? 19.557 -5.258 -17.153 1.00 82.94 166 LYS A O 1
ATOM 1343 N N . SER A 1 167 ? 18.073 -4.016 -15.999 1.00 86.06 167 SER A N 1
ATOM 1344 C CA . SER A 1 167 ? 18.525 -4.380 -14.662 1.00 86.06 167 SER A CA 1
ATOM 1345 C C . SER A 1 167 ? 18.195 -5.839 -14.316 1.00 86.06 167 SER A C 1
ATOM 1347 O O . SER A 1 167 ? 17.412 -6.518 -14.993 1.00 86.06 167 SER A O 1
ATOM 1349 N N . LYS A 1 168 ? 18.826 -6.364 -13.260 1.00 86.69 168 LYS A N 1
ATOM 1350 C CA . LYS A 1 168 ? 18.529 -7.720 -12.762 1.00 86.69 168 LYS A CA 1
ATOM 1351 C C . LYS A 1 168 ? 17.175 -7.745 -12.051 1.00 86.69 168 LYS A C 1
ATOM 1353 O O . LYS A 1 168 ? 16.505 -8.774 -12.027 1.00 86.69 168 LYS A O 1
ATOM 1358 N N . GLU A 1 169 ? 16.779 -6.610 -11.505 1.00 85.81 169 GLU A N 1
ATOM 1359 C CA . GLU A 1 169 ? 15.558 -6.352 -10.764 1.00 85.81 169 GLU A CA 1
ATOM 1360 C C . GLU A 1 169 ? 14.351 -6.509 -11.691 1.00 85.81 169 GLU A C 1
ATOM 1362 O O . GLU A 1 169 ? 13.432 -7.260 -11.374 1.00 85.81 169 GLU A O 1
ATOM 1367 N N . TRP A 1 170 ? 14.408 -5.933 -12.898 1.00 85.56 170 TRP A N 1
ATOM 1368 C CA . TRP A 1 170 ? 13.357 -6.110 -13.902 1.00 85.56 170 TRP A CA 1
ATOM 1369 C C . TRP A 1 170 ? 13.201 -7.568 -14.347 1.00 85.56 170 TRP A C 1
ATOM 1371 O O . TRP A 1 170 ? 12.085 -8.064 -14.490 1.00 85.56 170 TRP A O 1
ATOM 1381 N N . LYS A 1 171 ? 14.312 -8.302 -14.500 1.00 85.31 171 LYS A N 1
ATOM 1382 C CA . LYS A 1 171 ? 14.261 -9.743 -14.806 1.00 85.31 171 LYS A CA 1
ATOM 1383 C C . LYS A 1 171 ? 13.578 -10.537 -13.690 1.00 85.31 171 LYS A C 1
ATOM 1385 O O . LYS A 1 171 ? 12.800 -11.439 -13.986 1.00 85.31 171 LYS A O 1
ATOM 1390 N N . LYS A 1 172 ? 13.835 -10.191 -12.424 1.00 86.88 172 LYS A N 1
ATOM 1391 C CA . LYS A 1 172 ? 13.155 -10.806 -11.273 1.00 86.88 172 LYS A CA 1
ATOM 1392 C C . LYS A 1 172 ? 11.661 -10.497 -11.274 1.00 86.88 172 LYS A C 1
ATOM 1394 O O . LYS A 1 172 ? 10.879 -11.414 -11.071 1.00 86.88 172 LYS A O 1
ATOM 1399 N N . ILE A 1 173 ? 11.267 -9.252 -11.555 1.00 85.25 173 ILE A N 1
ATOM 1400 C CA . ILE A 1 173 ? 9.848 -8.875 -11.670 1.00 85.25 173 ILE A CA 1
ATOM 1401 C C . ILE A 1 173 ? 9.178 -9.683 -12.781 1.00 85.25 173 ILE A C 1
ATOM 1403 O O . ILE A 1 173 ? 8.122 -10.260 -12.558 1.00 85.25 173 ILE A O 1
ATOM 1407 N N . LYS A 1 174 ? 9.822 -9.807 -13.946 1.00 84.81 174 LYS A N 1
ATOM 1408 C CA . LYS A 1 174 ? 9.275 -10.573 -15.070 1.00 84.81 174 LYS A CA 1
ATOM 1409 C C . LYS A 1 174 ? 9.062 -12.052 -14.742 1.00 84.81 174 LYS A C 1
ATOM 1411 O O . LYS A 1 174 ? 8.066 -12.623 -15.170 1.00 84.81 174 LYS A O 1
ATOM 1416 N N . ASN A 1 175 ? 9.986 -12.657 -13.999 1.00 85.81 175 ASN A N 1
ATOM 1417 C CA . ASN A 1 175 ? 9.901 -14.071 -13.640 1.00 85.81 175 ASN A CA 1
ATOM 1418 C C . ASN A 1 175 ? 8.922 -14.333 -12.489 1.00 85.81 175 ASN A C 1
ATOM 1420 O O . ASN A 1 175 ? 8.198 -15.320 -12.534 1.00 85.81 175 ASN A O 1
ATOM 1424 N N . ASN A 1 176 ? 8.906 -13.469 -11.472 1.00 85.19 176 ASN A N 1
ATOM 1425 C CA . ASN A 1 176 ? 8.132 -13.700 -10.251 1.00 85.19 176 ASN A CA 1
ATOM 1426 C C . ASN A 1 176 ? 6.709 -13.131 -10.332 1.00 85.19 176 ASN A C 1
ATOM 1428 O O . ASN A 1 176 ? 5.813 -13.668 -9.697 1.00 85.19 176 ASN A O 1
ATOM 1432 N N . TYR A 1 177 ? 6.502 -12.068 -11.113 1.00 84.19 177 TYR A N 1
ATOM 1433 C CA . TYR A 1 177 ? 5.244 -11.322 -11.198 1.00 84.19 177 TYR A CA 1
ATOM 1434 C C . TYR A 1 177 ? 4.852 -11.080 -12.661 1.00 84.19 177 TYR A C 1
ATOM 1436 O O . TYR A 1 177 ? 4.671 -9.944 -13.107 1.00 84.19 177 TYR A O 1
ATOM 1444 N N . SER A 1 178 ? 4.747 -12.158 -13.445 1.00 80.62 178 SER A N 1
ATOM 1445 C CA . SER A 1 178 ? 4.437 -12.069 -14.881 1.00 80.62 178 SER A CA 1
ATOM 1446 C C . SER A 1 178 ? 3.088 -11.388 -15.171 1.00 80.62 178 SER A C 1
ATOM 1448 O O . SER A 1 178 ? 2.926 -10.819 -16.250 1.00 80.62 178 SER A O 1
ATOM 1450 N N . SER A 1 179 ? 2.145 -11.424 -14.225 1.00 82.88 179 SER A N 1
ATOM 1451 C CA . SER A 1 179 ? 0.845 -10.733 -14.253 1.00 82.88 179 SER A CA 1
ATOM 1452 C C . SER A 1 179 ? 0.975 -9.204 -14.231 1.00 82.88 179 SER A C 1
ATOM 1454 O O . SER A 1 179 ? 0.173 -8.504 -14.848 1.00 82.88 179 SER A O 1
ATOM 1456 N N . LEU A 1 180 ? 1.995 -8.673 -13.552 1.00 82.69 180 LEU A N 1
ATOM 1457 C CA . LEU A 1 180 ? 2.207 -7.232 -13.382 1.00 82.69 180 LEU A CA 1
ATOM 1458 C C . LEU A 1 180 ? 2.958 -6.594 -14.554 1.00 82.69 180 LEU A C 1
ATOM 1460 O O . LEU A 1 180 ? 2.815 -5.403 -14.817 1.00 82.69 180 LEU A O 1
ATOM 1464 N N . VAL A 1 181 ? 3.744 -7.383 -15.290 1.00 82.69 181 VAL A N 1
ATOM 1465 C CA . VAL A 1 181 ? 4.526 -6.915 -16.445 1.00 82.69 181 VAL A CA 1
ATOM 1466 C C . VAL A 1 181 ? 3.682 -6.166 -17.488 1.00 82.69 181 VAL A C 1
ATOM 1468 O O . VAL A 1 181 ? 4.086 -5.056 -17.840 1.00 82.69 181 VAL A O 1
ATOM 1471 N N . PRO A 1 182 ? 2.549 -6.697 -17.997 1.00 83.19 182 PRO A N 1
ATOM 1472 C CA . PRO A 1 182 ? 1.734 -5.966 -18.969 1.00 83.19 182 PRO A CA 1
ATOM 1473 C C . PRO A 1 182 ? 1.205 -4.651 -18.390 1.00 83.19 182 PRO A C 1
ATOM 1475 O O . PRO A 1 182 ? 1.380 -3.613 -19.020 1.00 83.19 182 PRO A O 1
ATOM 1478 N N . ARG A 1 183 ? 0.707 -4.660 -17.147 1.00 83.56 183 ARG A N 1
ATOM 1479 C CA . ARG A 1 183 ? 0.185 -3.468 -16.452 1.00 83.56 183 ARG A CA 1
ATOM 1480 C C . ARG A 1 183 ? 1.233 -2.364 -16.307 1.00 83.56 183 ARG A C 1
ATOM 1482 O O . ARG A 1 183 ? 0.925 -1.182 -16.423 1.00 83.56 183 ARG A O 1
ATOM 1489 N N . PHE A 1 184 ? 2.495 -2.738 -16.093 1.00 83.56 184 PHE A N 1
ATOM 1490 C CA . PHE A 1 184 ? 3.596 -1.779 -16.032 1.00 83.56 184 PHE A CA 1
ATOM 1491 C C . PHE A 1 184 ? 4.056 -1.280 -17.400 1.00 83.56 184 PHE A C 1
ATOM 1493 O O . PHE A 1 184 ? 4.511 -0.141 -17.503 1.00 83.56 184 PHE A O 1
ATOM 1500 N N . LEU A 1 185 ? 3.976 -2.111 -18.440 1.00 80.81 185 LEU A N 1
ATOM 1501 C CA . LEU A 1 185 ? 4.461 -1.778 -19.780 1.00 80.81 185 LEU A CA 1
ATOM 1502 C C . LEU A 1 185 ? 3.427 -1.036 -20.633 1.00 80.81 185 LEU A C 1
ATOM 1504 O O . LEU A 1 185 ? 3.827 -0.175 -21.415 1.00 80.81 185 LEU A O 1
ATOM 1508 N N . GLU A 1 186 ? 2.135 -1.316 -20.474 1.00 82.94 186 GLU A N 1
ATOM 1509 C CA . GLU A 1 186 ? 1.037 -0.673 -21.213 1.00 82.94 186 GLU A CA 1
ATOM 1510 C C . GLU A 1 186 ? 1.133 0.866 -21.174 1.00 82.94 186 GLU A C 1
ATOM 1512 O O . GLU A 1 186 ? 1.255 1.475 -22.244 1.00 82.94 186 GLU A O 1
ATOM 1517 N N . PRO A 1 187 ? 1.261 1.521 -19.999 1.00 79.69 187 PRO A N 1
ATOM 1518 C CA . PRO A 1 187 ? 1.394 2.978 -19.929 1.00 79.69 187 PRO A CA 1
ATOM 1519 C C . PRO A 1 187 ? 2.684 3.520 -20.566 1.00 79.69 187 PRO A C 1
ATOM 1521 O O . PRO A 1 187 ? 2.773 4.698 -20.915 1.00 79.69 187 PRO A O 1
ATOM 1524 N N . ILE A 1 188 ? 3.730 2.693 -20.677 1.00 78.44 188 ILE A N 1
ATOM 1525 C CA . ILE A 1 188 ? 5.006 3.076 -21.300 1.00 78.44 188 ILE A CA 1
ATOM 1526 C C . ILE A 1 188 ? 4.874 3.048 -22.822 1.00 78.44 188 ILE A C 1
ATOM 1528 O O . ILE A 1 188 ? 5.394 3.941 -23.493 1.00 78.44 188 ILE A O 1
ATOM 1532 N N . ILE A 1 189 ? 4.186 2.037 -23.355 1.00 76.69 189 ILE A N 1
ATOM 1533 C CA . ILE A 1 189 ? 3.945 1.863 -24.789 1.00 76.69 189 ILE A CA 1
ATOM 1534 C C . ILE A 1 189 ? 3.011 2.963 -25.302 1.00 76.69 189 ILE A C 1
ATOM 1536 O O . ILE A 1 189 ? 3.320 3.589 -26.313 1.00 76.69 189 ILE A O 1
ATOM 1540 N N . GLU A 1 190 ? 1.936 3.284 -24.575 1.00 76.50 190 GLU A N 1
ATOM 1541 C CA . GLU A 1 190 ? 1.039 4.394 -24.937 1.00 76.50 190 GLU A CA 1
ATOM 1542 C C . GLU A 1 190 ? 1.770 5.739 -25.030 1.00 76.50 190 GLU A C 1
ATOM 1544 O O . GLU A 1 190 ? 1.507 6.526 -25.936 1.00 76.50 190 GLU A O 1
ATOM 1549 N N . ARG A 1 191 ? 2.733 5.998 -24.135 1.00 69.31 191 ARG A N 1
ATOM 1550 C CA . ARG A 1 191 ? 3.567 7.211 -24.190 1.00 69.31 191 ARG A CA 1
ATOM 1551 C C . ARG A 1 191 ? 4.619 7.208 -25.296 1.00 69.31 191 ARG A C 1
ATOM 1553 O O . ARG A 1 191 ? 5.158 8.267 -25.585 1.00 69.31 191 ARG A O 1
ATOM 1560 N N . LEU A 1 192 ? 4.974 6.052 -25.854 1.00 67.00 192 LEU A N 1
ATOM 1561 C CA . LEU A 1 192 ? 5.897 5.958 -26.991 1.00 67.00 192 LEU A CA 1
ATOM 1562 C C . LEU A 1 192 ? 5.188 6.157 -28.335 1.00 67.00 192 LEU A C 1
ATOM 1564 O O . LEU A 1 192 ? 5.831 6.574 -29.291 1.00 67.00 192 LEU A O 1
ATOM 1568 N N . ASN A 1 193 ? 3.889 5.858 -28.397 1.00 63.38 193 ASN A N 1
ATOM 1569 C CA . ASN A 1 193 ? 3.054 6.022 -29.590 1.00 63.38 193 ASN A CA 1
ATOM 1570 C C . ASN A 1 193 ? 2.420 7.421 -29.712 1.00 63.38 193 ASN A C 1
ATOM 1572 O O . ASN A 1 193 ? 1.663 7.664 -30.651 1.00 63.38 193 ASN A O 1
ATOM 1576 N N . LYS A 1 194 ? 2.703 8.316 -28.763 1.00 52.50 194 LYS A N 1
ATOM 1577 C CA . LYS A 1 194 ? 2.256 9.711 -28.728 1.00 52.50 194 LYS A CA 1
ATOM 1578 C C . LYS A 1 194 ? 3.419 10.636 -29.054 1.00 52.50 194 LYS A C 1
ATOM 1580 O O . LYS A 1 194 ? 3.169 11.633 -29.760 1.00 52.50 194 LYS A O 1
#